Protein AF-Q6E6F9-F1 (afdb_monomer)

Radius of gyration: 42.01 Å; Cα contacts (8 Å, |Δi|>4): 254; chains: 1; bounding box: 82×37×111 Å

Sequence (303 aa):
ELLSSENNENLALNNFINRTKQKMLLILSVSEGRNIREMLYSISDKEVTLFEKQLPFFRDYNLSSSGKGEDQEVSCTESAFDRSQVPKTSSEYPERYSLTQFKNMLLEDLSYLESKHIISSFDDILSMLAQDIITLKLMSNERSAELALNKKTKANLERKVGYLTAKARAYEEYLASFASKLVTKKKTGFFSLENEFKREGKSSLYGTYKYTAGRLRTKGVLVGIKETDSSLFGSVYFYLICNDPLVFRIEMFIKDRMVGSDNVRIDELLKMKCYGVKSVDVCGLAEFCVEGFIDLINKKYME

Mean predicted aligned error: 14.78 Å

Solvent-accessible surface area (backbone atoms only — not comparable to full-atom values): 17443 Å² total; per-residue (Å²): 111,70,72,62,49,56,52,52,51,53,50,52,50,51,51,49,51,51,51,51,51,50,56,48,52,59,44,65,75,41,47,82,60,95,43,71,67,53,34,59,72,57,83,52,77,69,36,47,59,48,39,68,66,47,51,64,63,56,52,57,54,53,62,63,59,74,73,74,73,90,84,86,79,88,80,90,77,92,70,94,73,79,84,86,75,70,81,78,71,77,71,92,62,75,99,76,73,51,64,67,58,50,41,50,52,50,49,53,53,51,51,52,37,41,74,67,67,77,35,93,46,81,63,47,56,53,51,52,49,52,50,48,53,53,48,53,51,52,56,49,51,52,53,51,52,50,50,53,49,50,52,52,51,50,55,52,50,53,52,50,50,55,51,52,52,53,50,52,50,52,51,50,51,48,52,52,54,51,39,55,48,44,65,65,68,70,71,87,86,59,75,74,64,51,52,54,31,47,71,70,71,54,63,38,78,67,42,62,47,82,43,42,42,56,61,35,36,77,63,51,21,37,76,50,49,66,100,55,61,87,83,52,32,81,52,25,35,35,37,44,33,24,70,48,78,62,39,36,36,40,35,36,29,48,82,88,40,79,76,33,68,35,78,48,43,52,72,55,48,52,49,35,49,74,73,65,46,60,66,41,74,45,57,87,39,32,33,28,22,37,66,35,44,54,50,53,47,43,59,69,60,69,102

Nearest PDB structures (foldseek):
  3isu-assembly1_A  TM=9.414E-01  e=6.364E-09  Homo sapiens
  3iez-assembly1_A  TM=9.556E-01  e=1.721E-07  Homo sapiens
  1x0h-assembly1_A  TM=8.817E-01  e=2.324E-06  Homo sapiens

Organism: Antonospora locustae (NCBI:txid278021)

Foldseek 3Di:
DVVVVVVVVVVVVVVLLVVLLLLLVLLVVQFDDPDPVCSLPDDDPRSQVVSVVCVVVSVVVVVVVVPPDDDDDDDDDDDDDDPPDDPPPDPPDPPDDGSNNSSVVSVVSVVVCVVVVVDVDPVVSVVVSVVVVVVVVVVVVVVVVVVVVVVVVVVVVVVVVVVVVVVVVVVVVVLVVQQVLLQVPQDDDDVPVQVVCVVVVQHASSDKDKDQQVRCVVLQFFPDFPPDDPVQSRQKMWMWHCRHRQKTWIWIDGNRDTDFIDIDGLVVLVVCVVVVNQWDDGRVTTITGSVSVNVVCCVPSRD

Structure (mmCIF, N/CA/C/O backbone):
data_AF-Q6E6F9-F1
#
_entry.id   AF-Q6E6F9-F1
#
loop_
_atom_site.group_PDB
_atom_site.id
_atom_site.type_symbol
_atom_site.label_atom_id
_atom_site.label_alt_id
_atom_site.label_comp_id
_atom_site.label_asym_id
_atom_site.label_entity_id
_atom_site.label_seq_id
_atom_site.pdbx_PDB_ins_code
_atom_site.Cartn_x
_atom_site.Cartn_y
_atom_site.Cartn_z
_atom_site.occupancy
_atom_site.B_iso_or_equiv
_atom_site.auth_seq_id
_atom_site.auth_comp_id
_atom_site.auth_asym_id
_atom_site.auth_atom_id
_atom_site.pdbx_PDB_model_num
ATOM 1 N N . GLU A 1 1 ? -34.380 27.836 17.440 1.00 52.19 1 GLU A N 1
ATOM 2 C CA . GLU A 1 1 ? -34.353 28.162 18.883 1.00 52.19 1 GLU A CA 1
ATOM 3 C C . GLU A 1 1 ? -35.133 27.158 19.737 1.00 52.19 1 GLU A C 1
ATOM 5 O O . GLU A 1 1 ? -34.555 26.639 20.681 1.00 52.19 1 GLU A O 1
ATOM 10 N N . LEU A 1 2 ? -36.373 26.782 19.389 1.00 49.75 2 LEU A N 1
ATOM 11 C CA . LEU A 1 2 ? -37.128 25.763 20.150 1.00 49.75 2 LEU A CA 1
ATOM 12 C C . LEU A 1 2 ? -36.496 24.352 20.098 1.00 49.75 2 LEU A C 1
ATOM 14 O O . LEU A 1 2 ? -36.284 23.740 21.137 1.00 49.75 2 LEU A O 1
ATOM 18 N N . LEU A 1 3 ? -36.063 23.892 18.916 1.00 50.34 3 LEU A N 1
ATOM 19 C CA . LEU A 1 3 ? -35.417 22.576 18.734 1.00 50.34 3 LEU A CA 1
ATOM 20 C C . LEU A 1 3 ? -34.055 22.441 19.446 1.00 50.34 3 LEU A C 1
ATOM 22 O O . LEU A 1 3 ? -33.651 21.350 19.836 1.00 50.34 3 LEU A O 1
ATOM 26 N N . SER A 1 4 ? -33.332 23.550 19.627 1.00 57.22 4 SER A N 1
ATOM 27 C CA . SER A 1 4 ? -32.077 23.570 20.389 1.00 57.22 4 SER A CA 1
ATOM 28 C C . SER A 1 4 ? -32.316 23.537 21.900 1.00 57.22 4 SER A C 1
ATOM 30 O O . SER A 1 4 ? -31.490 22.995 22.626 1.00 57.22 4 SER A O 1
ATOM 32 N N . SER A 1 5 ? -33.444 24.081 22.375 1.00 62.09 5 SER A N 1
ATOM 33 C CA . SER A 1 5 ? -33.821 24.038 23.794 1.00 62.09 5 SER A CA 1
ATOM 34 C C . SER A 1 5 ? -34.221 22.626 24.221 1.00 62.09 5 SER A C 1
ATOM 36 O O . SER A 1 5 ? -33.707 22.121 25.215 1.00 62.09 5 SER A O 1
ATOM 38 N N . GLU A 1 6 ? -35.050 21.946 23.421 1.00 64.19 6 GLU A N 1
ATOM 39 C CA . GLU A 1 6 ? -35.471 20.562 23.691 1.00 64.19 6 GLU A CA 1
ATOM 40 C C . GLU A 1 6 ? -34.285 19.583 23.704 1.00 64.19 6 GLU A C 1
ATOM 42 O O . GLU A 1 6 ? -34.216 18.689 24.547 1.00 64.19 6 GLU A O 1
ATOM 47 N N . ASN A 1 7 ? -33.293 19.767 22.825 1.00 71.56 7 ASN A N 1
ATOM 48 C CA . ASN A 1 7 ? -32.078 18.945 22.836 1.00 71.56 7 ASN A CA 1
ATOM 49 C C . ASN A 1 7 ? -31.224 19.156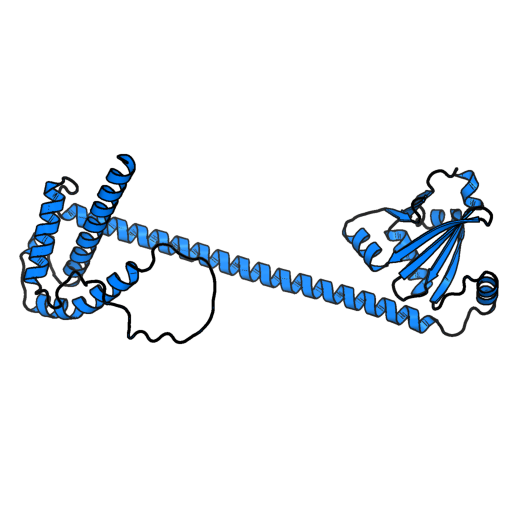 24.096 1.00 71.56 7 ASN A C 1
ATOM 51 O O . ASN A 1 7 ? -30.664 18.192 24.619 1.00 71.56 7 ASN A O 1
ATOM 55 N N . ASN A 1 8 ? -31.152 20.383 24.615 1.00 77.31 8 ASN A N 1
ATOM 56 C CA . ASN A 1 8 ? -30.409 20.680 25.840 1.00 77.31 8 ASN A CA 1
ATOM 57 C C . ASN A 1 8 ? -31.095 20.101 27.086 1.00 77.31 8 ASN A C 1
ATOM 59 O O . ASN A 1 8 ? -30.417 19.580 27.971 1.00 77.31 8 ASN A O 1
ATOM 63 N N . GLU A 1 9 ? -32.428 20.139 27.143 1.00 80.12 9 GLU A N 1
ATOM 64 C CA . GLU A 1 9 ? -33.201 19.534 28.235 1.00 80.12 9 GLU A CA 1
ATOM 65 C C . GLU A 1 9 ? -33.067 18.006 28.250 1.00 80.12 9 GLU A C 1
ATOM 67 O O . GLU A 1 9 ? -32.816 17.416 29.303 1.00 80.12 9 GLU A O 1
ATOM 72 N N . ASN A 1 10 ? -33.130 17.365 27.079 1.00 81.25 10 ASN A N 1
ATOM 73 C CA . ASN A 1 10 ? -32.903 15.925 26.947 1.00 81.25 10 ASN A CA 1
ATOM 74 C C . ASN A 1 10 ? -31.471 15.524 27.336 1.00 81.25 10 ASN A C 1
ATOM 76 O O . ASN A 1 10 ? -31.264 14.506 27.999 1.00 81.25 10 ASN A O 1
ATOM 80 N N . LEU A 1 11 ? -30.470 16.331 26.973 1.00 80.75 11 LEU A N 1
ATOM 81 C CA . LEU A 1 11 ? -29.082 16.115 27.384 1.00 80.75 11 LEU A CA 1
ATOM 82 C C . LEU A 1 11 ? -28.925 16.229 28.910 1.00 80.75 11 LEU A C 1
ATOM 84 O O . LEU A 1 11 ? -28.287 15.381 29.534 1.00 80.75 11 LEU A O 1
ATOM 88 N N . ALA A 1 12 ? -29.530 17.250 29.522 1.00 83.12 12 ALA A N 1
ATOM 89 C CA . ALA A 1 12 ? -29.503 17.450 30.968 1.00 83.12 12 ALA A CA 1
ATOM 90 C C . ALA A 1 12 ? -30.173 16.288 31.718 1.00 83.12 12 ALA A C 1
ATOM 92 O O . ALA A 1 12 ? -29.634 15.799 32.712 1.00 83.12 12 ALA A O 1
ATOM 93 N N . LEU A 1 13 ? -31.302 15.798 31.205 1.00 85.75 13 LEU A N 1
ATOM 94 C CA . LEU A 1 13 ? -32.027 14.653 31.748 1.00 85.75 13 LEU A CA 1
ATOM 95 C C . LEU A 1 13 ? -31.223 13.350 31.624 1.00 85.75 13 LEU A C 1
ATOM 97 O O . LEU A 1 13 ? -31.107 12.611 32.598 1.00 85.75 13 LEU A O 1
ATOM 101 N N . ASN A 1 14 ? -30.578 13.103 30.482 1.00 84.19 14 ASN A N 1
ATOM 102 C CA . ASN A 1 14 ? -29.684 11.954 30.306 1.00 84.19 14 ASN A CA 1
ATOM 103 C C . ASN A 1 14 ? -28.464 12.018 31.235 1.00 84.19 14 ASN A C 1
ATOM 105 O O . ASN A 1 14 ? -28.088 11.013 31.840 1.00 84.19 14 ASN A O 1
ATOM 109 N N . ASN A 1 15 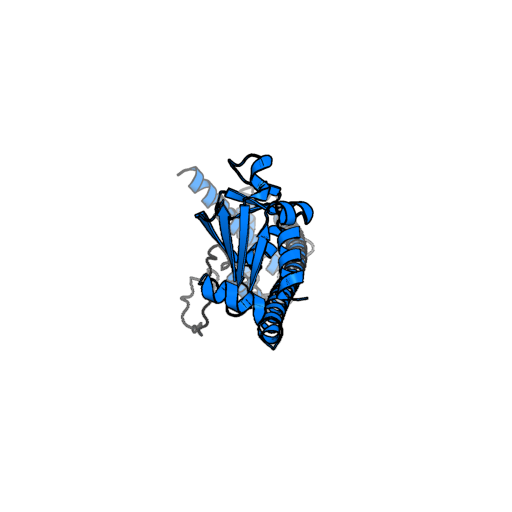? -27.868 13.200 31.408 1.00 85.56 15 ASN A N 1
ATOM 110 C CA . ASN A 1 15 ? -26.784 13.407 32.366 1.00 85.56 15 ASN A CA 1
ATOM 111 C C . ASN A 1 15 ? -27.243 13.150 33.804 1.00 85.56 15 ASN A C 1
ATOM 113 O O . ASN A 1 15 ? -26.507 12.539 34.578 1.00 85.56 15 ASN A O 1
ATOM 117 N N . PHE A 1 16 ? -28.461 13.566 34.155 1.00 87.62 16 PHE A N 1
ATOM 118 C CA . PHE A 1 16 ? -29.055 13.283 35.457 1.00 87.62 16 PHE A CA 1
ATOM 119 C C . PHE A 1 16 ? -29.255 11.776 35.667 1.00 87.62 16 PHE A C 1
ATOM 121 O O . PHE A 1 16 ? -28.754 11.236 36.649 1.00 87.62 16 PHE A O 1
ATOM 128 N N . ILE A 1 17 ? -29.867 11.073 34.706 1.00 87.06 17 ILE A N 1
ATOM 129 C CA . ILE A 1 17 ? -30.038 9.610 34.745 1.00 87.06 17 ILE A CA 1
ATOM 130 C C . ILE A 1 17 ? -28.686 8.908 34.909 1.00 87.06 17 ILE A C 1
ATOM 132 O O . ILE A 1 17 ? -28.553 8.001 35.729 1.00 87.06 17 ILE A O 1
ATOM 136 N N .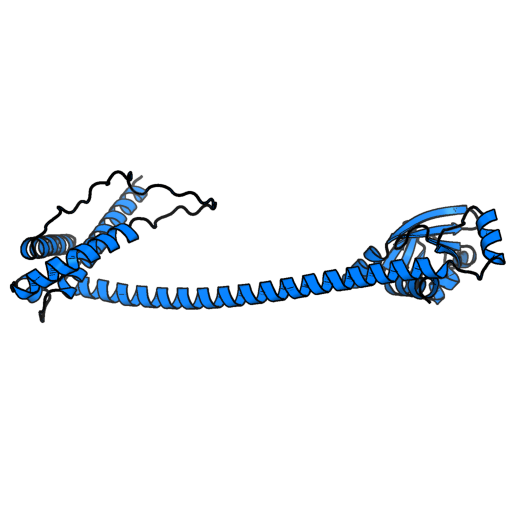 ASN A 1 18 ? -27.662 9.339 34.171 1.00 86.19 18 ASN A N 1
ATOM 137 C CA . ASN A 1 18 ? -26.322 8.769 34.272 1.00 86.19 18 ASN A CA 1
ATOM 138 C C . ASN A 1 18 ? -25.704 9.001 35.656 1.00 86.19 18 ASN A C 1
ATOM 140 O O . ASN A 1 18 ? -25.144 8.066 36.227 1.00 86.19 18 ASN A O 1
ATOM 144 N N . ARG A 1 19 ? -25.863 10.196 36.242 1.00 85.19 19 ARG A N 1
ATOM 145 C CA . ARG A 1 19 ? -25.442 10.477 37.626 1.00 85.19 19 ARG A CA 1
ATOM 146 C C . ARG A 1 19 ? -26.175 9.571 38.622 1.00 85.19 19 ARG A C 1
ATOM 148 O O . ARG A 1 19 ? -25.537 9.019 39.516 1.00 85.19 19 ARG A O 1
ATOM 155 N N . THR A 1 20 ? -27.479 9.357 38.458 1.00 87.75 20 THR A N 1
ATOM 156 C CA . THR A 1 20 ? -28.267 8.468 39.328 1.00 87.75 20 THR A CA 1
ATOM 157 C C . THR A 1 20 ? -27.831 7.006 39.192 1.00 87.75 20 THR A C 1
ATOM 159 O O . THR A 1 20 ? -27.594 6.346 40.202 1.00 87.75 20 THR A O 1
ATOM 162 N N . LYS A 1 21 ? -27.630 6.505 37.964 1.00 88.56 21 LYS A N 1
ATOM 163 C CA . LYS A 1 21 ? -27.092 5.156 37.696 1.00 88.56 21 LYS A CA 1
ATOM 164 C C . LYS A 1 21 ? -25.716 4.958 38.326 1.00 88.56 21 LYS A C 1
ATOM 166 O O . LYS A 1 21 ? -25.447 3.916 38.915 1.00 88.56 21 LYS A O 1
ATOM 171 N N . GLN A 1 22 ? -24.855 5.968 38.237 1.00 84.69 22 GLN A N 1
ATOM 172 C CA . GLN A 1 22 ? -23.538 5.966 38.864 1.00 84.69 22 GLN A CA 1
ATOM 173 C C . GLN A 1 22 ? -23.659 5.870 40.394 1.00 84.69 22 GLN A C 1
ATOM 175 O O . GLN A 1 22 ? -23.044 4.988 40.994 1.00 84.69 22 GLN A O 1
ATOM 180 N N . LYS A 1 23 ? -24.466 6.728 41.037 1.00 85.56 23 LYS A N 1
ATOM 181 C CA . LYS A 1 23 ? -24.707 6.669 42.493 1.00 85.56 23 LYS A CA 1
ATOM 182 C C . LYS A 1 23 ? -25.259 5.303 42.918 1.00 85.56 23 LYS A C 1
ATOM 184 O O . LYS A 1 23 ? -24.811 4.737 43.912 1.00 85.56 23 LYS A O 1
ATOM 189 N N . MET A 1 24 ? -26.176 4.750 42.126 1.00 86.94 24 MET A N 1
ATOM 190 C CA . MET A 1 24 ? -26.741 3.419 42.333 1.00 86.94 24 MET A CA 1
ATOM 191 C C . MET A 1 24 ? -25.675 2.321 42.249 1.00 86.94 24 MET A C 1
ATOM 193 O O . MET A 1 24 ? -25.648 1.437 43.097 1.00 86.94 24 MET A O 1
ATOM 197 N N . LEU A 1 25 ? -24.754 2.395 41.284 1.00 86.69 25 LEU A N 1
ATOM 198 C CA . LEU A 1 25 ? -23.664 1.429 41.132 1.00 86.69 25 LEU A CA 1
ATOM 199 C C . LEU A 1 25 ? -22.733 1.407 42.354 1.00 86.69 25 LEU A C 1
ATOM 201 O O . LEU A 1 25 ? -22.334 0.329 42.786 1.00 86.69 25 LEU A O 1
ATOM 205 N N . LEU A 1 26 ? -22.436 2.575 42.936 1.00 84.56 26 LEU A N 1
ATOM 206 C CA . LEU A 1 26 ? -21.634 2.678 44.161 1.00 84.56 26 LEU A CA 1
ATOM 207 C C . LEU A 1 26 ? -22.351 2.092 45.384 1.00 84.56 26 LEU A C 1
ATOM 209 O O . LEU A 1 26 ? -21.718 1.502 46.251 1.00 84.56 26 LEU A O 1
ATOM 213 N N . ILE A 1 27 ? -23.670 2.257 45.478 1.00 84.81 27 ILE A N 1
ATOM 214 C CA . ILE A 1 27 ? -24.442 1.663 46.576 1.00 84.81 27 ILE A CA 1
ATOM 215 C C . ILE A 1 27 ? -24.537 0.142 46.385 1.00 84.81 27 ILE A C 1
ATOM 217 O O . ILE A 1 27 ? -24.271 -0.606 47.323 1.00 84.81 27 ILE A O 1
ATOM 221 N N . LEU A 1 28 ? -24.796 -0.336 45.163 1.00 84.50 28 LEU A N 1
ATOM 222 C CA . LEU A 1 28 ? -24.824 -1.767 44.833 1.00 84.50 28 LEU A CA 1
ATOM 223 C C . LEU A 1 28 ? -23.498 -2.491 45.125 1.00 84.50 28 LEU A C 1
ATOM 225 O O . LEU A 1 28 ? -23.511 -3.690 45.385 1.00 84.50 28 LEU A O 1
ATOM 229 N N . SER A 1 29 ? -22.354 -1.799 45.090 1.00 81.88 29 SER A N 1
ATOM 230 C CA . SER A 1 29 ? -21.047 -2.390 45.411 1.00 81.88 29 SER A CA 1
ATOM 231 C C . SER A 1 29 ? -20.722 -2.440 46.908 1.00 81.88 29 SER A C 1
ATOM 233 O O . SER A 1 29 ? -19.685 -2.995 47.284 1.00 81.88 29 SER A O 1
ATOM 235 N N . VAL A 1 30 ? -21.570 -1.847 47.753 1.00 82.31 30 VAL A N 1
ATOM 236 C CA . VAL A 1 30 ? -21.326 -1.655 49.190 1.00 82.31 30 VAL A CA 1
ATOM 237 C C . VAL A 1 30 ? -22.389 -2.321 50.055 1.00 82.31 30 VAL A C 1
ATOM 239 O O . VAL A 1 30 ? -22.040 -2.916 51.072 1.00 82.31 30 VAL A O 1
ATOM 242 N N . SER A 1 31 ? -23.665 -2.185 49.696 1.00 79.44 31 SER A N 1
ATOM 243 C CA . SER A 1 31 ? -24.784 -2.650 50.519 1.00 79.44 31 SER A CA 1
ATOM 244 C C . SER A 1 31 ? -25.348 -3.984 50.051 1.00 79.44 31 SER A C 1
ATOM 246 O O . SER A 1 31 ? -25.484 -4.234 48.854 1.00 79.44 31 SER A O 1
ATOM 248 N N . GLU A 1 32 ? -25.722 -4.819 51.018 1.00 73.94 32 GLU A N 1
ATOM 249 C CA . GLU A 1 32 ? -26.308 -6.137 50.781 1.00 73.94 32 GLU A CA 1
ATOM 250 C C . GLU A 1 32 ? -27.821 -6.078 51.037 1.00 73.94 32 GLU A C 1
ATOM 252 O O . GLU A 1 32 ? -28.277 -5.647 52.096 1.00 73.94 32 GLU A O 1
ATOM 257 N N . GLY A 1 33 ? -28.627 -6.516 50.071 1.00 74.38 33 GLY A N 1
ATOM 258 C CA . GLY A 1 33 ? -30.083 -6.538 50.202 1.00 74.38 33 GLY A CA 1
ATOM 259 C C . GLY A 1 33 ? -30.742 -7.360 49.102 1.00 74.38 33 GLY A C 1
ATOM 260 O O . GLY A 1 33 ? -30.164 -7.550 48.033 1.00 74.38 33 GLY A O 1
ATOM 261 N N . ARG A 1 34 ? -31.954 -7.873 49.358 1.00 77.75 34 ARG A N 1
ATOM 262 C CA . ARG A 1 34 ? -32.717 -8.629 48.345 1.00 77.75 34 ARG A CA 1
ATOM 263 C C . ARG A 1 34 ? -33.477 -7.706 47.399 1.00 77.75 34 ARG A C 1
ATOM 265 O O . ARG A 1 34 ? -33.703 -8.075 46.254 1.00 77.75 34 ARG A O 1
ATOM 272 N N . ASN A 1 35 ? -33.848 -6.519 47.878 1.00 81.62 35 ASN A N 1
ATOM 273 C CA . ASN A 1 35 ? -34.560 -5.496 47.117 1.00 81.62 35 ASN A CA 1
ATOM 274 C C . ASN A 1 35 ? -33.856 -4.141 47.236 1.00 81.62 35 ASN A C 1
ATOM 276 O O . ASN A 1 35 ? -33.294 -3.824 48.284 1.00 81.62 35 ASN A O 1
ATOM 280 N N . ILE A 1 36 ? -33.977 -3.295 46.207 1.00 81.50 36 ILE A N 1
ATOM 281 C CA . ILE A 1 36 ? -33.395 -1.940 46.193 1.00 81.50 36 ILE A CA 1
ATOM 282 C C . ILE A 1 36 ? -33.897 -1.115 47.382 1.00 81.50 36 ILE A C 1
ATOM 284 O O . ILE A 1 36 ? -33.118 -0.449 48.053 1.00 81.50 36 ILE A O 1
ATOM 288 N N . ARG A 1 37 ? -35.193 -1.204 47.701 1.00 79.56 37 ARG A N 1
ATOM 289 C CA . ARG A 1 37 ? -35.769 -0.502 48.858 1.00 79.56 37 ARG A CA 1
ATOM 290 C C . ARG A 1 37 ? -35.139 -0.962 50.171 1.00 79.56 37 ARG A C 1
ATOM 292 O O . ARG A 1 37 ? -34.747 -0.134 50.979 1.00 79.56 37 ARG A O 1
ATOM 299 N N . GLU A 1 38 ? -34.996 -2.269 50.363 1.00 80.19 38 GLU A N 1
ATOM 300 C CA . GLU A 1 38 ? -34.374 -2.832 51.567 1.00 80.19 38 GLU A CA 1
ATOM 301 C C . GLU A 1 38 ? -32.916 -2.375 51.700 1.00 80.19 38 GLU A C 1
ATOM 303 O O . GLU A 1 38 ? -32.512 -1.940 52.770 1.00 80.19 38 GLU A O 1
ATOM 308 N N . MET A 1 39 ? -32.178 -2.371 50.590 1.00 80.88 39 MET A N 1
ATOM 309 C CA . MET A 1 39 ? -30.789 -1.920 50.504 1.00 80.88 39 MET A CA 1
ATOM 310 C C . MET A 1 39 ? -30.614 -0.423 50.830 1.00 80.88 39 MET A C 1
ATOM 312 O O . MET A 1 39 ? -29.604 -0.018 51.409 1.00 80.88 39 MET A O 1
ATOM 316 N N . LEU A 1 40 ? -31.584 0.416 50.454 1.00 79.44 40 LEU A N 1
ATOM 317 C CA . LEU A 1 40 ? -31.540 1.858 50.713 1.00 79.44 40 LEU A CA 1
ATOM 318 C C . LEU A 1 40 ? -31.941 2.222 52.148 1.00 79.44 40 LEU A C 1
ATOM 320 O O . LEU A 1 40 ? -31.456 3.226 52.666 1.00 79.44 40 LEU A O 1
ATOM 324 N N . TYR A 1 41 ? -32.781 1.412 52.797 1.00 80.25 41 TYR A N 1
ATOM 325 C CA . TYR A 1 41 ? -33.213 1.643 54.180 1.00 80.25 41 TYR A CA 1
ATOM 326 C C . TYR A 1 41 ? -32.387 0.885 55.226 1.00 80.25 41 TYR A C 1
ATOM 328 O O . TYR A 1 41 ? -32.384 1.280 56.393 1.00 80.25 41 TYR A O 1
ATOM 336 N N . SER A 1 42 ? -31.674 -0.178 54.849 1.00 74.62 42 SER A N 1
ATOM 337 C CA . SER A 1 42 ? -30.740 -0.855 55.746 1.00 74.62 42 SER A CA 1
ATOM 338 C C . SER A 1 42 ? -29.505 0.019 55.976 1.00 74.62 42 SER A C 1
ATOM 340 O O . SER A 1 42 ? -28.965 0.629 55.055 1.00 74.62 42 SER A O 1
ATOM 342 N N . ILE A 1 43 ? -29.044 0.118 57.221 1.00 73.25 43 ILE A N 1
ATOM 343 C CA . ILE A 1 43 ? -27.759 0.741 57.554 1.00 73.25 43 ILE A CA 1
ATOM 344 C C . ILE A 1 43 ? -27.030 -0.230 58.473 1.00 73.25 43 ILE A C 1
ATOM 346 O O . ILE A 1 43 ? -27.531 -0.574 59.542 1.00 73.25 43 ILE A O 1
ATOM 350 N N . SER A 1 44 ? -25.856 -0.684 58.042 1.00 75.12 44 SER A N 1
ATOM 351 C CA . SER A 1 44 ? -24.956 -1.504 58.852 1.00 75.12 44 SER A CA 1
ATOM 352 C C . SER A 1 44 ? -23.586 -0.842 58.940 1.00 75.12 44 SER A C 1
ATOM 354 O O . SER A 1 44 ? -23.071 -0.349 57.938 1.00 75.12 44 SER A O 1
ATOM 356 N N . ASP A 1 45 ? -22.954 -0.894 60.113 1.00 72.06 45 ASP A N 1
ATOM 357 C CA . ASP A 1 45 ? -21.617 -0.325 60.339 1.00 72.06 45 ASP A CA 1
ATOM 358 C C . ASP A 1 45 ? -20.561 -0.908 59.382 1.00 72.06 45 ASP A C 1
ATOM 360 O O . ASP A 1 45 ? -19.611 -0.231 58.992 1.00 72.06 45 ASP A O 1
ATOM 364 N N . LYS A 1 46 ? -20.758 -2.153 58.927 1.00 75.44 46 LYS A N 1
ATOM 365 C CA . LYS A 1 46 ? -19.894 -2.798 57.927 1.00 75.44 46 LYS A CA 1
ATOM 366 C C . LYS A 1 46 ? -19.979 -2.111 56.560 1.00 75.44 46 LYS A C 1
ATOM 368 O O . LYS A 1 46 ? -18.946 -1.893 55.930 1.00 75.44 46 LYS A O 1
ATOM 373 N N . GLU A 1 47 ? -21.176 -1.718 56.128 1.00 78.62 47 GLU A N 1
ATOM 374 C CA . GLU A 1 47 ? -21.391 -1.012 54.857 1.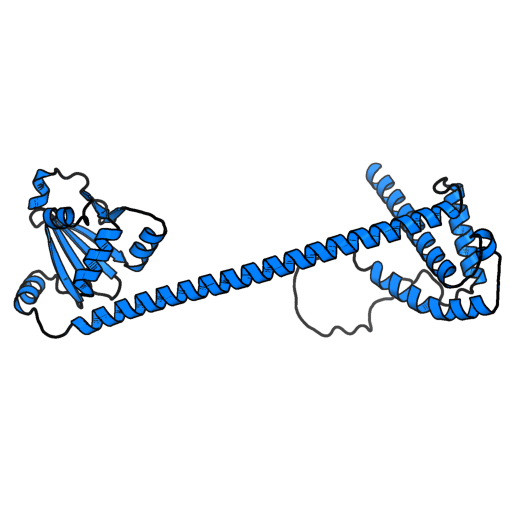00 78.62 47 GLU A CA 1
ATOM 375 C C . GLU A 1 47 ? -20.728 0.369 54.875 1.00 78.62 47 GLU A C 1
ATOM 377 O O . GLU A 1 47 ? -20.125 0.781 53.888 1.00 78.62 47 GLU A O 1
ATOM 382 N N . VAL A 1 48 ? -20.770 1.063 56.018 1.00 78.50 48 VAL A N 1
ATOM 383 C CA . VAL A 1 48 ? -20.155 2.391 56.179 1.00 78.50 48 VAL A CA 1
ATOM 384 C C . VAL A 1 48 ? -18.646 2.324 55.928 1.00 78.50 48 VAL A C 1
ATOM 386 O O . VAL A 1 48 ? -18.114 3.116 55.153 1.00 78.50 48 VAL A O 1
ATOM 389 N N . THR A 1 49 ? -17.963 1.326 56.498 1.00 77.50 49 THR A N 1
ATOM 390 C CA . THR A 1 49 ? -16.511 1.162 56.299 1.00 77.50 49 THR A CA 1
ATOM 391 C C . THR A 1 49 ? -16.130 0.818 54.853 1.00 77.50 49 THR A C 1
ATOM 393 O O . THR A 1 49 ? -15.103 1.278 54.348 1.00 77.50 49 THR A O 1
ATOM 396 N N . LEU A 1 50 ? -16.956 0.030 54.155 1.00 78.62 50 LEU A N 1
ATOM 397 C CA . LEU A 1 50 ? -16.743 -0.308 52.745 1.00 78.62 50 LEU A CA 1
ATOM 398 C C . LEU A 1 50 ? -16.994 0.897 51.832 1.00 78.62 50 LEU A C 1
ATOM 400 O O . LEU A 1 50 ? -16.225 1.121 50.895 1.00 78.62 50 LEU A O 1
ATOM 404 N N . PHE A 1 51 ? -18.016 1.697 52.140 1.00 79.81 51 PHE A N 1
ATOM 405 C CA . PHE A 1 51 ? -18.339 2.924 51.421 1.00 79.81 51 PHE A CA 1
ATOM 406 C C . PHE A 1 51 ? -17.188 3.927 51.463 1.00 79.81 51 PHE A C 1
ATOM 408 O O . PHE A 1 51 ? -16.736 4.391 50.418 1.00 79.81 51 PHE A O 1
ATOM 415 N N . GLU A 1 52 ? -16.655 4.204 52.656 1.00 79.81 52 GLU A N 1
ATOM 416 C CA . GLU A 1 52 ? -15.536 5.136 52.842 1.00 79.81 52 GLU A CA 1
ATOM 417 C C . GLU A 1 52 ? -14.289 4.712 52.054 1.00 79.81 52 GLU A C 1
ATOM 419 O O . GLU A 1 52 ? -13.554 5.555 51.536 1.00 79.81 52 GLU A O 1
ATOM 424 N N . LYS A 1 53 ? -14.078 3.401 51.893 1.00 81.19 53 LYS A N 1
ATOM 425 C CA . LYS A 1 53 ? -12.971 2.851 51.105 1.00 81.19 53 LYS A CA 1
ATOM 426 C C . LYS A 1 53 ? -13.191 2.963 49.591 1.00 81.19 53 LYS A C 1
ATOM 428 O O . LYS A 1 53 ? -12.218 3.137 48.859 1.00 81.19 53 LYS A O 1
ATOM 433 N N . GLN A 1 54 ? -14.427 2.835 49.107 1.00 77.25 54 GLN A N 1
ATOM 434 C CA . GLN A 1 54 ? -14.750 2.838 47.671 1.00 77.25 54 GLN A CA 1
ATOM 435 C C . GLN A 1 54 ? -15.008 4.244 47.097 1.00 77.25 54 GLN A C 1
ATOM 437 O O . GLN A 1 54 ? -14.743 4.476 45.915 1.00 77.25 54 GLN A O 1
ATOM 442 N N . LEU A 1 55 ? -15.449 5.196 47.927 1.00 74.00 55 LEU A N 1
ATOM 443 C CA . LEU A 1 55 ? -15.717 6.589 47.551 1.00 74.00 55 LEU A CA 1
ATOM 444 C C . LEU A 1 55 ? -14.590 7.272 46.735 1.00 74.00 55 LEU A C 1
ATOM 446 O O . LEU A 1 55 ? -14.896 7.880 45.704 1.00 74.00 55 LEU A O 1
ATOM 450 N N . PRO A 1 56 ? -13.295 7.185 47.121 1.00 73.19 56 PRO A N 1
ATOM 451 C CA . PRO A 1 56 ? -12.223 7.839 46.366 1.00 73.19 56 PRO A CA 1
ATOM 452 C C . PRO A 1 56 ? -12.021 7.247 44.961 1.00 73.19 56 PRO A C 1
ATOM 454 O O . PRO A 1 56 ? -11.829 8.002 44.011 1.00 73.19 56 PRO A O 1
ATOM 457 N N . PHE A 1 57 ? -12.143 5.925 44.795 1.00 70.44 57 PHE A N 1
ATOM 458 C CA . PHE A 1 57 ? -12.004 5.265 43.486 1.00 70.44 57 PHE A CA 1
ATOM 459 C C . PHE A 1 57 ? -13.114 5.668 42.514 1.00 70.44 57 PHE A C 1
ATOM 461 O O . PHE A 1 57 ? -12.882 5.850 41.318 1.00 70.44 57 PHE A O 1
ATOM 468 N N . PHE A 1 58 ? -14.323 5.834 43.039 1.00 68.00 58 PHE A N 1
ATOM 469 C CA . PHE A 1 58 ? -15.477 6.260 42.264 1.00 68.00 58 PHE A CA 1
ATOM 470 C C . PHE A 1 58 ? -15.346 7.716 41.779 1.00 68.00 58 PHE A C 1
ATOM 472 O O . PHE A 1 58 ? -15.721 8.037 40.650 1.00 68.00 58 PHE A O 1
ATOM 479 N N . ARG A 1 59 ? -14.746 8.598 42.592 1.00 65.62 59 ARG A N 1
ATOM 480 C CA . ARG A 1 59 ? -14.494 10.001 42.225 1.00 65.62 59 ARG A CA 1
ATOM 481 C C . ARG A 1 59 ? -13.530 10.130 41.042 1.00 65.62 59 ARG A C 1
ATOM 483 O O . ARG A 1 59 ? -13.810 10.867 40.098 1.00 65.62 59 ARG A O 1
ATOM 490 N N . ASP A 1 60 ? -12.424 9.393 41.072 1.00 60.88 60 ASP A N 1
ATOM 491 C CA . ASP A 1 60 ? -11.377 9.481 40.046 1.00 60.88 60 ASP A CA 1
ATOM 492 C C . ASP A 1 60 ? -11.840 8.927 38.683 1.00 60.88 60 ASP A C 1
ATOM 494 O O . ASP A 1 60 ? -11.438 9.422 37.622 1.00 60.88 60 ASP A O 1
ATOM 498 N N . TYR A 1 61 ? -12.754 7.952 38.696 1.00 59.19 61 TYR A N 1
ATOM 499 C CA . TYR A 1 61 ? -13.401 7.424 37.493 1.00 59.19 61 TYR A CA 1
ATOM 500 C C . TYR A 1 61 ? -14.310 8.462 36.803 1.00 59.19 61 TYR A C 1
ATOM 502 O O . TYR A 1 61 ? -14.295 8.590 35.574 1.00 59.19 61 TYR A O 1
ATOM 510 N N . ASN A 1 62 ? -15.048 9.261 37.580 1.00 56.47 62 ASN A N 1
ATOM 511 C CA . ASN A 1 62 ? -15.941 10.300 37.054 1.00 56.47 62 ASN A CA 1
ATOM 512 C C . ASN A 1 62 ? -15.179 11.512 36.486 1.00 56.47 62 ASN A C 1
ATOM 514 O O . ASN A 1 62 ? -15.553 12.039 35.439 1.00 56.47 62 ASN A O 1
ATOM 518 N N . LEU A 1 63 ? -14.054 11.912 37.097 1.00 53.09 63 LEU A N 1
ATOM 519 C CA . LEU A 1 63 ? -13.187 12.957 36.525 1.00 53.09 63 LEU A CA 1
ATOM 520 C C . LEU A 1 63 ? -12.559 12.528 35.186 1.00 53.09 63 LEU A C 1
ATOM 522 O O . LEU A 1 63 ? -12.357 13.353 34.299 1.00 53.09 63 LEU A O 1
ATOM 526 N N . SER A 1 64 ? -12.263 11.237 35.026 1.00 48.91 64 SER A N 1
ATOM 527 C CA . SER A 1 64 ? -11.598 10.703 33.829 1.00 48.91 64 SER A CA 1
ATOM 528 C C . SER A 1 64 ? -12.541 10.502 32.633 1.00 48.91 64 SER A C 1
ATOM 530 O O . SER A 1 64 ? -12.080 10.421 31.493 1.00 48.91 64 SER A O 1
ATOM 532 N N . SER A 1 65 ? -13.851 10.401 32.878 1.00 46.78 65 SER A N 1
ATOM 533 C CA . SER A 1 65 ? -14.884 10.197 31.851 1.00 46.78 65 SER A CA 1
ATOM 534 C C . SER A 1 65 ? -15.477 11.510 31.328 1.00 46.78 65 SER A C 1
ATOM 536 O O . SER A 1 65 ? -15.813 11.581 30.150 1.00 46.78 65 SER A O 1
ATOM 538 N N . SER A 1 66 ? -15.505 12.575 32.139 1.00 41.69 66 SER A N 1
ATOM 539 C CA . SER A 1 66 ? -15.955 13.909 31.702 1.00 41.69 66 SER A CA 1
ATOM 540 C C . SER A 1 66 ? -14.976 14.632 30.757 1.00 41.69 66 SER A C 1
ATOM 542 O O . SER A 1 66 ? -15.342 15.648 30.177 1.00 41.69 66 SER A O 1
ATOM 544 N N . GLY A 1 67 ? -13.740 14.142 30.596 1.00 39.22 67 GLY A N 1
ATOM 545 C CA . GLY A 1 67 ? -12.689 14.785 29.790 1.00 39.22 67 GLY A CA 1
ATOM 546 C C . GLY A 1 67 ? -12.471 14.190 28.394 1.00 39.22 67 GLY A C 1
ATOM 547 O O . GLY A 1 67 ? -11.407 14.395 27.818 1.00 39.22 67 GLY A O 1
ATOM 548 N N . LYS A 1 68 ? -13.412 13.393 27.869 1.00 38.84 68 LYS A N 1
ATOM 549 C CA . LYS A 1 68 ? -13.290 12.735 26.551 1.00 38.84 68 LYS A CA 1
ATOM 550 C C . LYS A 1 68 ? -14.468 13.030 25.615 1.00 38.84 68 LYS A C 1
ATOM 552 O O . LYS A 1 68 ? -14.935 12.134 24.917 1.00 38.84 68 LYS A O 1
ATOM 557 N N . GLY A 1 69 ? -14.948 14.270 25.617 1.00 32.28 69 GLY A N 1
ATOM 558 C CA . GLY A 1 69 ? -15.811 14.804 24.566 1.00 32.28 69 GLY A CA 1
ATOM 559 C C . GLY A 1 69 ? -15.003 15.748 23.681 1.00 32.28 69 GLY A C 1
ATOM 560 O O . GLY A 1 69 ? -14.487 16.729 24.196 1.00 32.28 69 GLY A O 1
ATOM 561 N N . GLU A 1 70 ? -14.874 15.376 22.406 1.00 39.06 70 GLU A N 1
ATOM 562 C CA . GLU A 1 70 ? -14.690 16.253 21.237 1.00 39.06 70 GLU A CA 1
ATOM 563 C C . GLU A 1 70 ? -13.603 17.337 21.327 1.00 39.06 70 GLU A C 1
ATOM 565 O O . GLU A 1 70 ? -13.849 18.450 21.759 1.00 39.06 70 GLU A O 1
ATOM 570 N N . ASP A 1 71 ? -12.390 16.975 20.898 1.00 31.28 71 ASP A N 1
ATOM 571 C CA . ASP A 1 71 ? -11.578 17.732 19.932 1.00 31.28 71 ASP A CA 1
ATOM 572 C C . ASP A 1 71 ? -10.279 16.952 19.701 1.00 31.28 71 ASP A C 1
ATOM 574 O O . ASP A 1 71 ? -9.376 16.907 20.538 1.00 31.28 71 ASP A O 1
ATOM 578 N N . GLN A 1 72 ? -10.200 16.260 18.565 1.00 33.56 72 GLN A N 1
ATOM 579 C CA . GLN A 1 72 ? -8.981 15.590 18.123 1.00 33.56 72 GLN A CA 1
ATOM 580 C C . GLN A 1 72 ? -8.644 16.063 16.710 1.00 33.56 72 GLN A C 1
ATOM 582 O O . GLN A 1 72 ? -8.785 15.326 15.738 1.00 33.56 72 GLN A O 1
ATOM 587 N N . GLU A 1 73 ? -8.164 17.304 16.617 1.00 30.72 73 GLU A N 1
ATOM 588 C CA . GLU A 1 73 ? -7.148 17.639 15.626 1.00 30.72 73 GLU A CA 1
ATOM 589 C C . GLU A 1 73 ? -5.750 17.410 16.205 1.00 30.72 73 GLU A C 1
ATOM 591 O O . GLU A 1 73 ? -5.462 17.532 17.395 1.00 30.72 73 GLU A O 1
ATOM 596 N N . VAL A 1 74 ? -4.898 16.965 15.300 1.00 31.11 74 VAL A N 1
ATOM 597 C CA . VAL A 1 74 ? -3.594 16.360 15.503 1.00 31.11 74 VAL A CA 1
ATOM 598 C C . VAL A 1 74 ? -2.539 17.443 15.721 1.00 31.11 74 VAL A C 1
ATOM 600 O O . VAL A 1 74 ? -2.343 18.277 14.849 1.00 31.11 74 VAL A O 1
ATOM 603 N N . SER A 1 75 ? -1.751 17.359 16.794 1.00 26.70 75 SER A N 1
ATOM 604 C CA . SER A 1 75 ? -0.285 17.401 16.667 1.00 26.70 75 SER A CA 1
ATOM 605 C C . SER A 1 75 ? 0.408 16.994 17.966 1.00 26.70 75 SER A C 1
ATOM 607 O O . SER A 1 75 ? 0.057 17.405 19.068 1.00 26.70 75 SER A O 1
ATOM 609 N N . CYS A 1 76 ? 1.401 16.127 17.809 1.00 27.09 76 CYS A N 1
ATOM 610 C CA . CYS A 1 76 ? 2.344 15.747 18.840 1.00 27.09 76 CYS A CA 1
ATOM 611 C C . CYS A 1 76 ? 3.413 16.835 18.968 1.00 27.09 76 CYS A C 1
ATOM 613 O O . CYS A 1 76 ? 4.081 17.106 17.977 1.00 27.09 76 CYS A O 1
ATOM 615 N N . THR A 1 77 ? 3.672 17.325 20.180 1.00 27.17 77 THR A N 1
ATOM 616 C CA . THR A 1 77 ? 5.035 17.654 20.626 1.00 27.17 77 THR A CA 1
ATOM 617 C C . THR A 1 77 ? 5.135 17.471 22.132 1.00 27.17 77 THR A C 1
ATOM 619 O O . THR A 1 77 ? 4.343 18.013 22.900 1.00 27.17 77 THR A O 1
ATOM 622 N N . GLU A 1 78 ? 6.128 16.686 22.527 1.00 33.94 78 GLU A N 1
ATOM 623 C CA . GLU A 1 78 ? 6.606 16.504 23.889 1.00 33.94 78 GLU A CA 1
ATOM 624 C C . GLU A 1 78 ? 6.918 17.853 24.552 1.00 33.94 78 GLU A C 1
ATOM 626 O O . GLU A 1 78 ? 7.703 18.643 24.035 1.00 33.94 78 GLU A O 1
ATOM 631 N N . SER A 1 79 ? 6.354 18.100 25.730 1.00 28.20 79 SER A N 1
ATOM 632 C CA . SER A 1 79 ? 7.049 18.808 26.807 1.00 28.20 79 SER A CA 1
ATOM 633 C C . SER A 1 79 ? 6.307 18.591 28.122 1.00 28.20 79 SER A C 1
ATOM 635 O O . SER A 1 79 ? 5.080 18.523 28.177 1.00 28.20 79 SER A O 1
ATOM 637 N N . ALA A 1 80 ? 7.088 18.407 29.182 1.00 39.19 80 ALA A N 1
ATOM 638 C CA . ALA A 1 80 ? 6.624 18.273 30.549 1.00 39.19 80 ALA A CA 1
ATOM 639 C C . ALA A 1 80 ? 5.810 19.512 30.949 1.00 39.19 80 ALA A C 1
ATOM 641 O O . ALA A 1 80 ? 6.377 20.582 31.162 1.00 39.19 80 ALA A O 1
ATOM 642 N N . PHE A 1 81 ? 4.489 19.361 31.053 1.00 29.38 81 PHE A N 1
ATOM 643 C CA . PHE A 1 81 ? 3.620 20.389 31.610 1.00 29.38 81 PHE A CA 1
ATOM 644 C C . PHE A 1 81 ? 3.175 19.965 33.009 1.00 29.38 81 PHE A C 1
ATOM 646 O O . PHE A 1 81 ? 2.515 18.942 33.204 1.00 29.38 81 PHE A O 1
ATOM 653 N N . ASP A 1 82 ? 3.637 20.748 33.977 1.00 28.89 82 ASP A N 1
ATOM 654 C CA . ASP A 1 82 ? 3.420 20.606 35.406 1.00 28.89 82 ASP A CA 1
ATOM 655 C C . ASP A 1 82 ? 1.915 20.591 35.732 1.00 28.89 82 ASP A C 1
ATOM 657 O O . ASP A 1 82 ? 1.170 21.528 35.440 1.00 28.89 82 ASP A O 1
ATOM 661 N N . ARG A 1 83 ? 1.451 19.490 36.332 1.00 32.03 83 ARG A N 1
ATOM 662 C CA . ARG A 1 83 ? 0.034 19.213 36.632 1.00 32.03 83 ARG A CA 1
ATOM 663 C C . ARG A 1 83 ? -0.467 19.967 37.876 1.00 32.03 83 ARG A C 1
ATOM 665 O O . ARG A 1 83 ? -1.527 19.643 38.408 1.00 32.03 83 ARG A O 1
ATOM 672 N N . SER A 1 84 ? 0.286 20.952 38.362 1.00 34.50 84 SER A N 1
ATOM 673 C CA . SER A 1 84 ? 0.025 21.670 39.614 1.00 34.50 84 SER A CA 1
ATOM 674 C C . SER A 1 84 ? -0.924 22.875 39.480 1.00 34.50 84 SER A C 1
ATOM 676 O O . SER A 1 84 ? -1.327 23.438 40.495 1.00 34.50 84 SER A O 1
ATOM 678 N N . GLN A 1 85 ? -1.338 23.256 38.264 1.00 36.28 85 GLN A N 1
ATOM 679 C CA . GLN A 1 85 ? -2.079 24.505 38.004 1.00 36.28 85 GLN A CA 1
ATOM 680 C C . GLN A 1 85 ? -3.335 24.309 37.131 1.00 36.28 85 GLN A C 1
ATOM 682 O O . GLN A 1 85 ? -3.654 25.145 36.291 1.00 36.28 85 GLN A O 1
ATOM 687 N N . VAL A 1 86 ? -4.082 23.214 37.311 1.00 31.05 86 VAL A N 1
ATOM 688 C CA . VAL A 1 86 ? -5.459 23.153 36.784 1.00 31.05 86 VAL A CA 1
ATOM 689 C C . VAL A 1 86 ? -6.381 23.799 37.824 1.00 31.05 86 VAL A C 1
ATOM 691 O O . VAL A 1 86 ? -6.440 23.295 38.952 1.00 31.05 86 VAL A O 1
ATOM 694 N N . PRO A 1 87 ? -7.105 24.891 37.503 1.00 31.02 87 PRO A N 1
ATOM 695 C CA . PRO A 1 87 ? -8.151 25.400 38.375 1.00 31.02 87 PRO A CA 1
ATOM 696 C C . PRO A 1 87 ? -9.153 24.270 38.585 1.00 31.02 87 PRO A C 1
ATOM 698 O O . PRO A 1 87 ? -9.727 23.763 37.621 1.00 31.02 87 PRO A O 1
ATOM 701 N N . LYS A 1 88 ? -9.324 23.835 39.836 1.00 35.19 88 LYS A N 1
ATOM 702 C CA . LYS A 1 88 ? -10.365 22.883 40.224 1.00 35.19 88 LYS A CA 1
ATOM 703 C C . LYS A 1 88 ? -11.708 23.526 39.879 1.00 35.19 88 LYS A C 1
ATOM 705 O O . LYS A 1 88 ? -12.242 24.297 40.672 1.00 35.19 88 LYS A O 1
ATOM 710 N N . THR A 1 89 ? -12.227 23.251 38.687 1.00 31.23 89 THR A N 1
ATOM 711 C CA . THR A 1 89 ? -13.630 23.491 38.383 1.00 31.23 89 THR A CA 1
ATOM 712 C C . THR A 1 89 ? -14.417 22.686 39.409 1.00 31.23 89 THR A C 1
ATOM 714 O O . THR A 1 89 ? -14.134 21.517 39.673 1.00 31.23 89 THR A O 1
ATOM 717 N N . SER A 1 90 ? -15.280 23.401 40.116 1.00 36.94 90 SER A N 1
ATOM 718 C CA . SER A 1 90 ? -16.038 22.983 41.287 1.00 36.94 90 SER A CA 1
ATOM 719 C C . SER A 1 90 ? -16.492 21.523 41.223 1.00 36.94 90 SER A C 1
ATOM 721 O O . SER A 1 90 ? -17.428 21.176 40.508 1.00 36.94 90 SER A O 1
ATOM 723 N N . SER A 1 91 ? -15.830 20.681 42.022 1.00 42.16 91 SER A N 1
ATOM 724 C CA . SER A 1 91 ? -16.356 19.392 42.463 1.00 42.16 91 SER A CA 1
ATOM 725 C C . SER A 1 91 ? -17.705 19.655 43.129 1.00 42.16 91 SER A C 1
ATOM 727 O O . SER A 1 91 ? -17.749 20.151 44.249 1.00 42.16 91 SER A O 1
ATOM 729 N N . GLU A 1 92 ? -18.799 19.334 42.441 1.00 49.56 92 GLU A N 1
ATOM 730 C CA . GLU A 1 92 ? -20.187 19.479 42.919 1.00 49.56 92 GLU A CA 1
ATOM 731 C C . GLU A 1 92 ? -20.517 18.541 44.106 1.00 49.56 92 GLU A C 1
ATOM 733 O O . GLU A 1 92 ? -21.645 18.495 44.586 1.00 49.56 92 GLU A O 1
ATOM 738 N N . TYR A 1 93 ? -19.520 17.802 44.603 1.00 47.97 93 TYR A N 1
ATOM 739 C CA . TYR A 1 93 ? -19.612 16.873 45.722 1.00 47.97 93 TYR A CA 1
ATOM 740 C C . TYR A 1 93 ? -18.685 17.327 46.871 1.00 47.97 93 TYR A C 1
ATOM 742 O O . TYR A 1 93 ? -17.461 17.258 46.707 1.00 47.97 93 TYR A O 1
ATOM 750 N N . PRO A 1 94 ? -19.213 17.801 48.021 1.00 49.81 94 PRO A N 1
ATOM 751 C CA . PRO A 1 94 ? -18.459 18.012 49.256 1.00 49.81 94 PRO A CA 1
ATOM 752 C C . PRO A 1 94 ? -17.660 16.774 49.67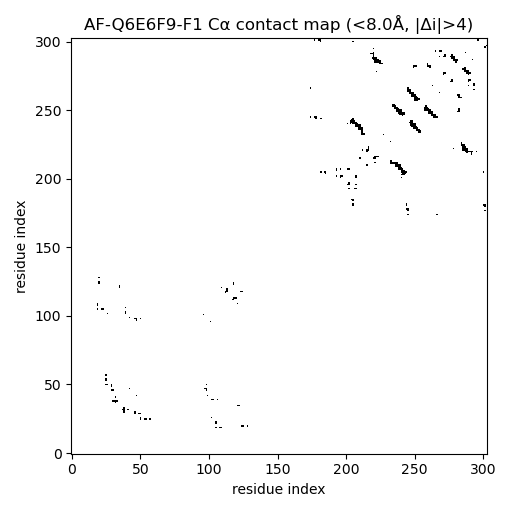7 1.00 49.81 94 PRO A C 1
ATOM 754 O O . PRO A 1 94 ? -18.101 15.637 49.538 1.00 49.81 94 PRO A O 1
ATOM 757 N N . GLU A 1 95 ? -16.468 17.018 50.222 1.00 55.69 95 GLU A N 1
ATOM 758 C CA . GLU A 1 95 ? -15.391 16.039 50.435 1.00 55.69 95 GLU A CA 1
ATOM 759 C C . GLU A 1 95 ? -15.715 14.865 51.385 1.00 55.69 95 GLU A C 1
ATOM 761 O O . GLU A 1 95 ? -14.880 13.975 51.543 1.00 55.69 95 GLU A O 1
ATOM 766 N N . ARG A 1 96 ? -16.897 14.824 52.016 1.00 58.03 96 ARG A N 1
ATOM 767 C CA . ARG A 1 96 ? -17.326 13.754 52.933 1.00 58.03 96 ARG A CA 1
ATOM 768 C C . ARG A 1 96 ? -18.847 13.592 52.925 1.00 58.03 96 ARG A C 1
ATOM 770 O O . ARG A 1 96 ? -19.532 14.229 53.719 1.00 58.03 96 ARG A O 1
ATOM 777 N N . TYR A 1 97 ? -19.374 12.726 52.066 1.00 69.25 97 TYR A N 1
ATOM 778 C CA . TYR A 1 97 ? -20.736 12.220 52.248 1.00 69.25 97 TYR A CA 1
ATOM 779 C C . TYR A 1 97 ? -20.706 11.018 53.183 1.00 69.25 97 TYR A C 1
ATOM 781 O O . TYR A 1 97 ? -19.941 10.082 52.954 1.00 69.25 97 TYR A O 1
ATOM 789 N N . SER A 1 98 ? -21.544 11.021 54.221 1.00 80.19 98 SER A N 1
ATOM 790 C CA . SER A 1 98 ? -21.824 9.790 54.960 1.00 80.19 98 SER A CA 1
ATOM 791 C C . SER A 1 98 ? -22.670 8.847 54.099 1.00 80.19 98 SER A C 1
ATOM 793 O O . SER A 1 98 ? -23.421 9.297 53.229 1.00 80.19 98 SER A O 1
ATOM 795 N N . LEU A 1 99 ? -22.589 7.537 54.352 1.00 81.06 99 LEU A N 1
ATOM 796 C CA . LEU A 1 99 ? -23.409 6.546 53.645 1.00 81.06 99 LEU A CA 1
ATOM 797 C C . LEU A 1 99 ? -24.903 6.907 53.708 1.00 81.06 99 LEU A C 1
ATOM 799 O O . LEU A 1 99 ? -25.604 6.826 52.705 1.00 81.06 99 LEU A O 1
ATOM 803 N N . THR A 1 100 ? -25.376 7.383 54.863 1.00 82.94 100 THR A N 1
ATOM 804 C CA . THR A 1 100 ? -26.763 7.822 55.063 1.00 82.94 100 THR A CA 1
ATOM 805 C C . THR A 1 100 ? -27.121 9.021 54.188 1.00 82.94 100 THR A C 1
ATOM 807 O O . THR A 1 100 ? -28.170 9.026 53.552 1.00 82.94 100 THR A O 1
ATOM 810 N N . GLN A 1 101 ? -26.246 10.029 54.109 1.00 83.69 101 GLN A N 1
ATOM 811 C CA . GLN A 1 101 ? -26.462 11.190 53.239 1.00 83.69 101 GLN A CA 1
ATOM 812 C C . GLN A 1 101 ? -26.490 10.785 51.764 1.00 83.69 101 GLN A C 1
ATOM 814 O O . GLN A 1 101 ? -27.297 11.303 50.997 1.00 83.69 101 GLN A O 1
ATOM 819 N N . PHE A 1 102 ? -25.640 9.836 51.373 1.00 83.50 102 PHE A N 1
ATOM 820 C CA . PHE A 1 102 ? -25.572 9.354 50.000 1.00 83.50 102 PHE A CA 1
ATOM 821 C C . PHE A 1 102 ? -26.795 8.508 49.611 1.00 83.50 102 PHE A C 1
ATOM 823 O O . PHE A 1 102 ? -27.355 8.714 48.535 1.00 83.50 102 PHE A O 1
ATOM 830 N N . LYS A 1 103 ? -27.267 7.617 50.499 1.00 86.62 103 LYS A N 1
ATOM 831 C CA . LYS A 1 103 ? -28.515 6.855 50.308 1.00 86.62 103 LYS A CA 1
ATOM 832 C C . LYS A 1 103 ? -29.735 7.785 50.230 1.00 86.62 103 LYS A C 1
ATOM 834 O O . LYS A 1 103 ? -30.565 7.604 49.344 1.00 86.62 103 LYS A O 1
ATOM 839 N N . ASN A 1 104 ? -29.806 8.816 51.078 1.00 85.56 104 ASN A N 1
ATOM 840 C CA . ASN A 1 104 ? -30.882 9.816 51.031 1.00 85.56 104 ASN A CA 1
ATOM 841 C C . ASN A 1 104 ? -30.870 10.617 49.724 1.00 85.56 104 ASN A C 1
ATOM 843 O O . ASN A 1 104 ? -31.914 10.787 49.106 1.00 85.56 104 ASN A O 1
ATOM 847 N N . MET A 1 105 ? -29.693 11.043 49.261 1.00 85.62 105 MET A N 1
ATOM 848 C CA . MET A 1 105 ? -29.562 11.743 47.983 1.00 85.62 105 MET A CA 1
ATOM 849 C C . MET A 1 105 ? -29.985 10.865 46.800 1.00 85.62 105 MET A C 1
ATOM 851 O O . MET A 1 105 ? -30.656 11.340 45.890 1.00 85.62 105 MET A O 1
ATOM 855 N N . LEU A 1 106 ? -29.616 9.579 46.801 1.00 86.56 106 LEU A N 1
ATOM 856 C CA . LEU A 1 106 ? -30.081 8.658 45.766 1.00 86.56 106 LEU A CA 1
ATOM 857 C C . LEU A 1 106 ? -31.607 8.494 45.813 1.00 86.56 106 LEU A C 1
ATOM 859 O O . LEU A 1 106 ? -32.242 8.427 44.767 1.00 86.56 106 LEU A O 1
ATOM 863 N N . LEU A 1 107 ? -32.200 8.440 47.006 1.00 88.06 107 LEU A N 1
ATOM 864 C CA . LEU A 1 107 ? -33.648 8.333 47.170 1.00 88.06 107 LEU A CA 1
ATOM 865 C C . LEU A 1 107 ? -34.373 9.574 46.629 1.00 88.06 107 LEU A C 1
ATOM 867 O O . LEU A 1 107 ? -35.375 9.431 45.931 1.00 88.06 107 LEU A O 1
ATOM 871 N N . GLU A 1 108 ? -33.842 10.772 46.885 1.00 88.94 108 GLU A N 1
ATOM 872 C CA . GLU A 1 108 ? -34.341 12.023 46.299 1.00 88.94 108 GLU A CA 1
ATOM 873 C C . GLU A 1 108 ? -34.249 12.005 44.767 1.00 88.94 108 GLU A C 1
ATOM 875 O O . GLU A 1 108 ? -35.233 12.309 44.090 1.00 88.94 108 GLU A O 1
ATOM 880 N N . ASP A 1 109 ? -33.113 11.572 44.209 1.00 87.31 109 ASP A N 1
ATOM 881 C CA . ASP A 1 109 ? -32.932 11.462 42.758 1.00 87.31 109 ASP A CA 1
ATOM 882 C C . ASP A 1 109 ? -33.907 10.453 42.124 1.00 87.31 109 ASP A C 1
ATOM 884 O O . ASP A 1 109 ? -34.476 10.711 41.061 1.00 87.31 109 ASP A O 1
ATOM 888 N N . LEU A 1 110 ? -34.119 9.302 42.771 1.00 88.00 110 LEU A N 1
ATOM 889 C CA . LEU A 1 110 ? -35.061 8.273 42.325 1.00 88.00 110 LEU A CA 1
ATOM 890 C C . LEU A 1 110 ? -36.505 8.780 42.363 1.00 88.00 110 LEU A C 1
ATOM 892 O O . LEU A 1 110 ? -37.244 8.600 41.395 1.00 88.00 110 LEU A O 1
ATOM 896 N N . SER A 1 111 ? -36.888 9.463 43.445 1.00 87.56 111 SER A N 1
ATOM 897 C CA . SER A 1 111 ? -38.212 10.075 43.579 1.00 87.56 111 SER A CA 1
ATOM 898 C C . SER A 1 111 ? -38.435 11.174 42.538 1.00 87.56 111 SER A C 1
ATOM 900 O O . SER A 1 111 ? -39.545 11.318 42.024 1.00 87.56 111 SER A O 1
ATOM 902 N N . TYR A 1 112 ? -37.395 11.940 42.195 1.00 88.25 112 TYR A N 1
ATOM 903 C CA . TYR A 1 112 ? -37.467 12.945 41.139 1.00 88.25 112 TYR A CA 1
ATOM 904 C C . TYR A 1 112 ? -37.727 12.304 39.768 1.00 88.25 112 TYR A C 1
ATOM 906 O O . TYR A 1 112 ? -38.597 12.765 39.026 1.00 88.25 112 TYR A O 1
ATOM 914 N N . LEU A 1 113 ? -37.042 11.205 39.444 1.00 86.81 113 LEU A N 1
ATOM 915 C CA . LEU A 1 113 ? -37.250 10.483 38.184 1.00 86.81 113 LEU A CA 1
ATOM 916 C C . LEU A 1 113 ? -38.640 9.841 38.079 1.00 86.81 113 LEU A C 1
ATOM 918 O O . LEU A 1 113 ? -39.234 9.850 36.997 1.00 86.81 113 LEU A O 1
ATOM 922 N N . GLU A 1 114 ? -39.171 9.337 39.193 1.00 88.06 114 GLU A N 1
ATOM 923 C CA . GLU A 1 114 ? -40.542 8.823 39.288 1.00 88.06 114 GLU A CA 1
ATOM 924 C C . GLU A 1 114 ? -41.566 9.947 39.066 1.00 88.06 114 GLU A C 1
ATOM 926 O O . GLU A 1 114 ? -42.496 9.796 38.273 1.00 88.06 114 GLU A O 1
ATOM 931 N N . SER A 1 115 ? -41.343 11.127 39.664 1.00 86.25 115 SER A N 1
ATOM 932 C CA . SER A 1 115 ? -42.211 12.303 39.478 1.00 86.25 115 SER A CA 1
ATOM 933 C C . SER A 1 115 ? -42.261 12.806 38.029 1.00 86.25 115 SER A C 1
ATOM 935 O O . SER A 1 115 ? -43.255 13.384 37.596 1.00 86.25 115 SER A O 1
ATOM 937 N N . LYS A 1 116 ? -41.187 12.572 37.265 1.00 84.69 116 LYS A N 1
ATOM 938 C CA . LYS A 1 116 ? -41.082 12.902 35.839 1.00 84.69 116 LYS A CA 1
ATOM 939 C C . LYS A 1 116 ? -41.596 11.784 34.923 1.00 84.69 116 LYS A C 1
ATOM 941 O O . LYS A 1 116 ? -41.501 11.934 33.709 1.00 84.69 116 LYS A O 1
ATOM 946 N N . HIS A 1 117 ? -42.126 10.690 35.480 1.00 81.94 117 HIS A N 1
ATOM 947 C CA . HIS A 1 117 ? -42.589 9.498 34.756 1.00 81.94 117 HIS A CA 1
ATOM 948 C C . HIS A 1 117 ? -41.533 8.858 33.836 1.00 81.94 117 HIS A C 1
ATOM 950 O O . HIS A 1 117 ? -41.870 8.163 32.881 1.00 81.94 117 HIS A O 1
ATOM 956 N N . ILE A 1 118 ? -40.246 9.075 34.124 1.00 82.38 118 ILE A N 1
ATOM 957 C CA . ILE A 1 118 ? -39.132 8.455 33.385 1.00 82.38 118 ILE A CA 1
ATOM 958 C C . ILE A 1 118 ? -38.985 6.990 33.807 1.00 82.38 118 ILE A C 1
ATOM 960 O O . ILE A 1 118 ? -38.590 6.135 33.016 1.00 82.38 118 ILE A O 1
ATOM 964 N N . ILE A 1 119 ? -39.299 6.717 35.072 1.00 86.25 119 ILE A N 1
ATOM 965 C CA . ILE A 1 119 ? -39.184 5.425 35.735 1.00 86.25 119 ILE A CA 1
ATOM 966 C C . ILE A 1 119 ? -40.501 5.138 36.461 1.00 86.25 119 ILE A C 1
ATOM 968 O O . ILE A 1 119 ? -41.071 6.034 37.081 1.00 86.25 119 ILE A O 1
ATOM 972 N N . SER A 1 120 ? -40.980 3.897 36.367 1.00 84.75 120 SER A N 1
ATOM 973 C CA . SER A 1 120 ? -42.194 3.412 37.041 1.00 84.75 120 SER A CA 1
ATOM 974 C C . SER A 1 120 ? -41.877 2.685 38.352 1.00 84.75 120 SER A C 1
ATOM 976 O O . SER A 1 120 ? -42.670 2.724 39.288 1.00 84.75 120 SER A O 1
ATOM 978 N N . SER A 1 121 ? -40.721 2.021 38.435 1.00 85.38 121 SER A N 1
ATOM 979 C CA . SER A 1 121 ? -40.196 1.374 39.645 1.00 85.38 121 SER A CA 1
ATOM 980 C C . SER A 1 121 ? -38.696 1.624 39.779 1.00 85.38 121 SER A C 1
ATOM 982 O O . SER A 1 121 ? -37.986 1.704 38.783 1.00 85.38 121 SER A O 1
ATOM 984 N N . PHE A 1 122 ? -38.153 1.635 41.000 1.00 84.81 122 PHE A N 1
ATOM 985 C CA . PHE A 1 122 ? -36.697 1.698 41.210 1.00 84.81 122 PHE A CA 1
ATOM 986 C C . PHE A 1 122 ? -35.934 0.573 40.476 1.00 84.81 122 PHE A C 1
ATOM 988 O O . PHE A 1 122 ? -34.765 0.750 40.131 1.00 84.81 122 PHE A O 1
ATOM 995 N N . ASP A 1 123 ? -36.604 -0.542 40.169 1.00 86.00 123 ASP A N 1
ATOM 996 C CA . ASP A 1 123 ? -36.058 -1.655 39.381 1.00 86.00 123 ASP A CA 1
ATOM 997 C C . ASP A 1 123 ? -35.822 -1.301 37.898 1.00 86.00 123 ASP A C 1
ATOM 999 O O . ASP A 1 123 ? -34.999 -1.935 37.230 1.00 86.00 123 ASP A O 1
ATOM 1003 N N . ASP A 1 124 ? -36.473 -0.261 37.371 1.00 88.94 124 ASP A N 1
ATOM 1004 C CA . ASP A 1 124 ? -36.245 0.203 35.999 1.00 88.94 124 ASP A CA 1
ATOM 1005 C C . ASP A 1 124 ? -34.849 0.819 35.863 1.00 88.94 124 ASP A C 1
ATOM 1007 O O . ASP A 1 124 ? -34.187 0.605 34.851 1.00 88.94 124 ASP A O 1
ATOM 1011 N N . ILE A 1 125 ? -34.338 1.504 36.898 1.00 88.19 125 ILE A N 1
ATOM 1012 C CA . ILE A 1 125 ? -32.943 1.986 36.915 1.00 88.19 125 ILE A CA 1
ATOM 1013 C C . ILE A 1 125 ? -31.978 0.814 36.833 1.00 88.19 125 ILE A C 1
ATOM 1015 O O . ILE A 1 125 ? -30.986 0.879 36.106 1.00 88.19 125 ILE A O 1
ATOM 1019 N N . LEU A 1 126 ? -32.262 -0.260 37.571 1.00 88.50 126 LEU A N 1
ATOM 1020 C CA . LEU A 1 126 ? -31.437 -1.460 37.550 1.00 88.50 126 LEU A CA 1
ATOM 1021 C C . LEU A 1 126 ? -31.474 -2.122 36.170 1.00 88.50 126 LEU A C 1
ATOM 1023 O O . LEU A 1 126 ? -30.433 -2.522 35.657 1.00 88.50 126 LEU A O 1
ATOM 1027 N N . SER A 1 127 ? -32.649 -2.172 35.545 1.00 91.00 127 SER A N 1
ATOM 1028 C CA . SER A 1 127 ? -32.823 -2.683 34.184 1.00 91.00 127 SER A CA 1
ATOM 1029 C C . SER A 1 127 ? -32.070 -1.829 33.158 1.00 91.00 127 SER A C 1
ATOM 1031 O O . SER A 1 127 ? -31.375 -2.370 32.299 1.00 91.00 127 SER A O 1
ATOM 1033 N N . MET A 1 128 ? -32.120 -0.499 33.285 1.00 90.31 128 MET A N 1
ATOM 1034 C CA . MET A 1 128 ? -31.335 0.417 32.454 1.00 90.31 128 MET A CA 1
ATOM 1035 C C . MET A 1 128 ? -29.826 0.225 32.666 1.00 90.31 128 MET A C 1
ATOM 1037 O O . MET A 1 128 ? -29.074 0.202 31.698 1.00 90.31 128 MET A O 1
ATOM 1041 N N . LEU A 1 129 ? -29.373 0.041 33.909 1.00 89.88 129 LEU A N 1
ATOM 1042 C CA . LEU A 1 129 ? -27.967 -0.217 34.230 1.00 89.88 129 LEU A CA 1
ATOM 1043 C C . LEU A 1 129 ? -27.505 -1.572 33.673 1.00 89.88 129 LEU A C 1
ATOM 1045 O O . LEU A 1 129 ? -26.412 -1.677 33.117 1.00 89.88 129 LEU A O 1
ATOM 1049 N N . ALA A 1 130 ? -28.338 -2.609 33.766 1.00 92.06 130 ALA A N 1
ATOM 1050 C CA . ALA A 1 130 ? -28.060 -3.912 33.170 1.00 92.06 130 ALA A CA 1
ATOM 1051 C C . ALA A 1 130 ? -27.929 -3.806 31.642 1.00 92.06 130 ALA A C 1
ATOM 1053 O O . ALA A 1 130 ? -26.985 -4.353 31.064 1.00 92.06 130 ALA A O 1
ATOM 1054 N N . GLN A 1 131 ? -28.820 -3.047 31.000 1.00 93.75 131 GLN A N 1
ATOM 1055 C CA . GLN A 1 131 ? -28.753 -2.777 29.567 1.00 93.75 131 GLN A CA 1
ATOM 1056 C C . GLN A 1 131 ? -27.477 -2.013 29.188 1.00 93.75 131 GLN A C 1
ATOM 1058 O O . GLN A 1 131 ? -26.839 -2.350 28.186 1.00 93.75 131 GLN A O 1
ATOM 1063 N N . ASP A 1 132 ? -27.050 -1.045 30.001 1.00 92.00 132 ASP A N 1
ATOM 1064 C CA . ASP A 1 132 ? -25.800 -0.310 29.787 1.00 92.00 132 ASP A CA 1
ATOM 1065 C C . ASP A 1 132 ? -24.578 -1.235 29.877 1.00 92.00 132 ASP A C 1
ATOM 1067 O O . ASP A 1 132 ? -23.685 -1.151 29.036 1.00 92.00 132 ASP A O 1
ATOM 1071 N N . ILE A 1 133 ? -24.541 -2.165 30.840 1.00 90.69 133 ILE A N 1
ATOM 1072 C CA . ILE A 1 133 ? -23.453 -3.152 30.969 1.00 90.69 133 ILE A CA 1
ATOM 1073 C C . ILE A 1 133 ? -23.384 -4.053 29.731 1.00 90.69 133 ILE A C 1
ATOM 1075 O O . ILE A 1 133 ? -22.297 -4.296 29.197 1.00 90.69 133 ILE A O 1
ATOM 1079 N N . ILE A 1 134 ? -24.533 -4.551 29.265 1.00 94.00 134 ILE A N 1
ATOM 1080 C CA . ILE A 1 134 ? -24.611 -5.395 28.065 1.00 94.00 134 ILE A CA 1
ATOM 1081 C C . ILE A 1 134 ? -24.119 -4.611 26.847 1.00 94.00 134 ILE A C 1
ATOM 1083 O O . ILE A 1 134 ? -23.264 -5.101 26.104 1.00 94.00 134 ILE A O 1
ATOM 1087 N N . THR A 1 135 ? -24.601 -3.379 26.682 1.00 93.62 135 THR A N 1
ATOM 1088 C CA . THR A 1 135 ? -24.219 -2.491 25.577 1.00 93.62 135 THR A CA 1
ATOM 1089 C C . THR A 1 135 ? -22.726 -2.185 25.618 1.00 93.62 135 THR A C 1
ATOM 1091 O O . THR A 1 135 ? -22.036 -2.348 24.615 1.00 93.62 135 THR A O 1
ATOM 1094 N N . LEU A 1 136 ? -22.179 -1.840 26.786 1.00 92.75 136 LEU A N 1
ATOM 1095 C CA . LEU A 1 136 ? -20.753 -1.580 26.968 1.00 92.75 136 LEU A CA 1
ATOM 1096 C C . LEU A 1 136 ? -19.904 -2.797 26.586 1.00 92.75 136 LEU A C 1
ATOM 1098 O O . LEU A 1 136 ? -18.861 -2.652 25.943 1.00 92.75 136 LEU A O 1
ATOM 1102 N N . LYS A 1 137 ? -20.349 -4.003 26.954 1.00 94.25 137 LYS A N 1
ATOM 1103 C CA . LYS A 1 137 ? -19.660 -5.252 26.615 1.00 94.25 137 LYS A CA 1
ATOM 1104 C C . LYS A 1 137 ? -19.708 -5.540 25.116 1.00 94.25 137 LYS A C 1
ATOM 1106 O O . LYS A 1 137 ? -18.684 -5.913 24.547 1.00 94.25 137 LYS A O 1
ATOM 1111 N N . LEU A 1 138 ? -20.856 -5.326 24.478 1.00 96.19 138 LEU A N 1
ATOM 1112 C CA . LEU A 1 138 ? -21.016 -5.463 23.031 1.00 96.19 138 LEU A CA 1
ATOM 1113 C C . LEU A 1 138 ? -20.092 -4.486 22.286 1.00 96.19 138 LEU A C 1
ATOM 1115 O O . LEU A 1 138 ? -19.250 -4.924 21.505 1.00 96.19 138 LEU A O 1
ATOM 1119 N N . MET A 1 139 ? -20.121 -3.203 22.655 1.00 95.62 139 MET A N 1
ATOM 1120 C CA . MET A 1 139 ? -19.248 -2.159 22.099 1.00 95.62 139 MET A CA 1
ATOM 1121 C C . MET A 1 139 ? -17.759 -2.434 22.359 1.00 95.62 139 MET A C 1
ATOM 1123 O O . MET A 1 139 ? -16.887 -2.081 21.568 1.00 95.62 139 MET A O 1
ATOM 1127 N N . SER A 1 140 ? -17.412 -3.045 23.495 1.00 93.75 140 SER A N 1
ATOM 1128 C CA . SER A 1 140 ? -16.033 -3.460 23.783 1.00 93.75 140 SER A CA 1
ATOM 1129 C C . SER A 1 140 ? -15.575 -4.603 22.877 1.00 93.75 140 SER A C 1
ATOM 1131 O O . SER A 1 140 ? -14.425 -4.608 22.431 1.00 93.75 140 SER A O 1
ATOM 1133 N N . ASN A 1 141 ? -16.454 -5.566 22.600 1.00 96.56 141 ASN A N 1
ATOM 1134 C CA . ASN A 1 141 ? -16.157 -6.679 21.703 1.00 96.56 141 ASN A CA 1
ATOM 1135 C C . ASN A 1 141 ? -15.984 -6.197 20.259 1.00 96.56 141 ASN A C 1
ATOM 1137 O O . ASN A 1 141 ? -15.009 -6.578 19.613 1.00 96.56 141 ASN A O 1
ATOM 1141 N N . GLU A 1 142 ? -16.864 -5.313 19.788 1.00 95.44 142 GLU A N 1
ATOM 1142 C CA . GLU A 1 142 ? -16.767 -4.694 18.460 1.00 95.44 142 GLU A CA 1
ATOM 1143 C C . GLU A 1 142 ? -15.459 -3.916 18.303 1.00 95.44 142 GLU A C 1
ATOM 1145 O O . GLU A 1 142 ? -14.662 -4.233 17.420 1.00 95.44 142 GLU A O 1
ATOM 1150 N N . ARG A 1 143 ? -15.148 -3.006 19.238 1.00 96.19 143 ARG A N 1
ATOM 1151 C CA . ARG A 1 143 ? -13.871 -2.268 19.234 1.00 96.19 143 ARG A CA 1
ATOM 1152 C C . ARG A 1 143 ? -12.656 -3.193 19.248 1.00 96.19 143 ARG A C 1
ATOM 1154 O O . ARG A 1 143 ? -11.656 -2.913 18.592 1.00 96.19 143 ARG A O 1
ATOM 1161 N N . SER A 1 144 ? -12.717 -4.302 19.986 1.00 96.19 144 SER A N 1
ATOM 1162 C CA . SER A 1 144 ? -11.622 -5.282 20.029 1.00 96.19 144 SER A CA 1
ATOM 1163 C C . SER A 1 144 ? -11.445 -6.001 18.686 1.00 96.19 144 SER A C 1
ATOM 1165 O O . SER A 1 144 ? -10.310 -6.210 18.248 1.00 96.19 144 SER A O 1
ATOM 1167 N N . ALA A 1 145 ? -12.547 -6.340 18.011 1.00 96.88 145 ALA A N 1
ATOM 1168 C CA . ALA A 1 145 ? -12.535 -6.947 16.683 1.00 96.88 145 ALA A CA 1
ATOM 1169 C C . ALA A 1 145 ? -12.011 -5.974 15.612 1.00 96.88 145 ALA A C 1
ATOM 1171 O O . ALA A 1 145 ? -11.139 -6.341 14.821 1.00 96.88 145 ALA A O 1
ATOM 1172 N N . GLU A 1 146 ? -12.465 -4.721 15.628 1.00 96.88 146 GLU A N 1
ATOM 1173 C CA . GLU A 1 146 ? -11.976 -3.659 14.741 1.00 96.88 146 GLU A CA 1
ATOM 1174 C C . GLU A 1 146 ? -10.486 -3.386 14.946 1.00 96.88 146 GLU A C 1
ATOM 1176 O O . GLU A 1 146 ? -9.720 -3.285 13.987 1.00 96.88 146 GLU A O 1
ATOM 1181 N N . LEU A 1 147 ? -10.033 -3.331 16.200 1.00 98.00 147 LEU A N 1
ATOM 1182 C CA . LEU A 1 147 ? -8.623 -3.148 16.527 1.00 98.00 147 LEU A CA 1
ATOM 1183 C C . LEU A 1 147 ? -7.778 -4.312 15.987 1.00 98.00 147 LEU A C 1
ATOM 1185 O O . LEU A 1 147 ? -6.703 -4.087 15.421 1.00 98.00 147 LEU A O 1
ATOM 1189 N N . ALA A 1 148 ? -8.259 -5.552 16.106 1.00 97.50 148 ALA A N 1
ATOM 1190 C CA . ALA A 1 148 ? -7.595 -6.718 15.526 1.00 97.50 148 ALA A CA 1
ATOM 1191 C C . ALA A 1 148 ? -7.532 -6.644 13.988 1.00 97.50 148 ALA A C 1
ATOM 1193 O O . ALA A 1 148 ? -6.479 -6.920 13.401 1.00 97.50 148 ALA A O 1
ATOM 1194 N N . LEU A 1 149 ? -8.616 -6.213 13.336 1.00 97.94 149 LEU A N 1
ATOM 1195 C CA . LEU A 1 149 ? -8.656 -5.989 11.891 1.00 97.94 149 LEU A CA 1
ATOM 1196 C C . LEU A 1 149 ? -7.656 -4.906 11.464 1.00 97.94 149 LEU A C 1
ATOM 1198 O O . LEU A 1 149 ? -6.856 -5.134 10.557 1.00 97.94 149 LEU A O 1
ATOM 1202 N N . ASN A 1 150 ? -7.623 -3.771 12.160 1.00 97.94 150 ASN A N 1
ATOM 1203 C CA . ASN A 1 150 ? -6.697 -2.673 11.886 1.00 97.94 150 ASN A CA 1
ATOM 1204 C C . ASN A 1 150 ? -5.235 -3.101 12.045 1.00 97.94 150 ASN A C 1
ATOM 1206 O O . ASN A 1 150 ? -4.405 -2.791 11.189 1.00 97.94 150 ASN A O 1
ATOM 1210 N N . LYS A 1 151 ? -4.911 -3.890 13.079 1.00 98.00 151 LYS A N 1
ATOM 1211 C CA . LYS A 1 151 ? -3.573 -4.487 13.241 1.00 98.00 151 LYS A CA 1
ATOM 1212 C C . LYS A 1 151 ? -3.200 -5.382 12.059 1.00 98.00 151 LYS A C 1
ATOM 1214 O O . LYS A 1 151 ? -2.082 -5.293 11.552 1.00 98.00 151 LYS A O 1
ATOM 1219 N N . LYS A 1 152 ? -4.133 -6.214 11.585 1.00 97.94 152 LYS A N 1
ATOM 1220 C CA . LYS A 1 152 ? -3.921 -7.070 10.409 1.00 97.94 152 LYS A CA 1
ATOM 1221 C C . LYS A 1 152 ? -3.699 -6.241 9.141 1.00 97.94 152 LYS A C 1
ATOM 1223 O O . LYS A 1 152 ? -2.779 -6.533 8.376 1.00 97.94 152 LYS A O 1
ATOM 1228 N N . THR A 1 153 ? -4.500 -5.198 8.933 1.00 98.12 153 THR A N 1
ATOM 1229 C CA . THR A 1 153 ? -4.364 -4.275 7.798 1.00 98.12 153 THR A CA 1
ATOM 1230 C C . THR A 1 153 ? -3.022 -3.552 7.830 1.00 98.12 153 THR A C 1
ATOM 1232 O O . THR A 1 153 ? -2.323 -3.542 6.818 1.00 98.12 153 THR A O 1
ATOM 1235 N N . LYS A 1 154 ? -2.598 -3.044 8.993 1.00 98.06 154 LYS A N 1
ATOM 1236 C CA . LYS A 1 154 ? -1.276 -2.431 9.177 1.00 98.06 154 LYS A CA 1
ATOM 1237 C C . LYS A 1 154 ? -0.147 -3.388 8.779 1.00 98.06 154 LYS A C 1
ATOM 1239 O O . LYS A 1 154 ? 0.676 -3.032 7.943 1.00 98.06 154 LYS A O 1
ATOM 1244 N N . ALA A 1 155 ? -0.161 -4.623 9.281 1.00 98.19 155 ALA A N 1
ATOM 1245 C CA . ALA A 1 155 ? 0.855 -5.622 8.937 1.00 98.19 155 ALA A CA 1
ATOM 1246 C C . ALA A 1 155 ? 0.862 -5.978 7.434 1.00 98.19 155 ALA A C 1
ATOM 1248 O O . ALA A 1 155 ? 1.913 -6.242 6.847 1.00 98.19 155 ALA A O 1
ATOM 1249 N N . ASN A 1 156 ? -0.308 -5.988 6.784 1.00 98.06 156 ASN A N 1
ATOM 1250 C CA . ASN A 1 156 ? -0.405 -6.178 5.335 1.00 98.06 156 ASN A CA 1
ATOM 1251 C C . ASN A 1 156 ? 0.214 -5.010 4.558 1.00 98.06 156 ASN A C 1
ATOM 1253 O O . ASN A 1 156 ? 0.921 -5.243 3.575 1.00 98.06 156 ASN A O 1
ATOM 1257 N N . LEU A 1 157 ? -0.037 -3.774 4.993 1.00 98.19 157 LEU A N 1
ATOM 1258 C CA . LEU A 1 157 ? 0.541 -2.581 4.381 1.00 98.19 157 LEU A CA 1
ATOM 1259 C C . LEU A 1 157 ? 2.060 -2.551 4.549 1.00 98.19 157 LEU A C 1
ATOM 1261 O O . LEU A 1 157 ? 2.758 -2.333 3.565 1.00 98.19 157 LEU A O 1
ATOM 1265 N N . GLU A 1 158 ? 2.582 -2.867 5.735 1.00 98.00 158 GLU A N 1
ATOM 1266 C CA . GLU A 1 158 ? 4.028 -2.964 5.985 1.00 98.00 158 GLU A CA 1
ATOM 1267 C C . GLU A 1 158 ? 4.695 -4.003 5.073 1.00 98.00 158 GLU A C 1
ATOM 1269 O O . GLU A 1 158 ? 5.712 -3.716 4.439 1.00 98.00 158 GLU A O 1
ATOM 1274 N N . ARG A 1 159 ? 4.078 -5.183 4.903 1.00 97.62 159 ARG A N 1
ATOM 1275 C CA . ARG A 1 159 ? 4.549 -6.184 3.930 1.00 97.62 159 ARG A CA 1
ATOM 1276 C C . ARG A 1 159 ? 4.535 -5.659 2.495 1.00 97.62 159 ARG A C 1
ATOM 1278 O O . ARG A 1 159 ? 5.477 -5.913 1.747 1.00 97.62 159 ARG A O 1
ATOM 1285 N N . LYS A 1 160 ? 3.493 -4.921 2.098 1.00 97.88 160 LYS A N 1
ATOM 1286 C CA . LYS A 1 160 ? 3.404 -4.326 0.756 1.00 97.88 160 LYS A CA 1
ATOM 1287 C C . LYS A 1 160 ? 4.476 -3.258 0.543 1.00 97.88 160 LYS A C 1
ATOM 1289 O O . LYS A 1 160 ? 5.081 -3.234 -0.525 1.00 97.88 160 LYS A O 1
ATOM 1294 N N . VAL A 1 161 ? 4.740 -2.424 1.547 1.00 98.19 161 VAL A N 1
ATOM 1295 C CA . VAL A 1 161 ? 5.829 -1.439 1.519 1.00 98.19 161 VAL A CA 1
ATOM 1296 C C . VAL A 1 161 ? 7.167 -2.151 1.345 1.00 98.19 161 VAL A C 1
ATOM 1298 O O . VAL A 1 161 ? 7.871 -1.848 0.389 1.00 98.19 161 VAL A O 1
ATOM 1301 N N . GLY A 1 162 ? 7.473 -3.157 2.172 1.00 97.69 162 GLY A N 1
ATOM 1302 C CA . GLY A 1 162 ? 8.717 -3.931 2.062 1.00 97.69 162 GLY A CA 1
ATOM 1303 C C . GLY A 1 162 ? 8.898 -4.619 0.703 1.00 97.69 162 GLY A C 1
ATOM 1304 O O . GLY A 1 162 ? 9.994 -4.660 0.151 1.00 97.69 162 GLY A O 1
ATOM 1305 N N . TYR A 1 163 ? 7.813 -5.122 0.115 1.00 97.19 163 TYR A N 1
ATOM 1306 C CA . TYR A 1 163 ? 7.845 -5.701 -1.227 1.00 97.19 163 TYR A CA 1
ATOM 1307 C C . TYR A 1 163 ? 8.131 -4.660 -2.318 1.00 97.19 163 TYR A C 1
ATOM 1309 O O . TYR A 1 163 ? 8.932 -4.906 -3.221 1.00 97.19 163 TYR A O 1
ATOM 1317 N N . LEU A 1 164 ? 7.472 -3.499 -2.257 1.00 96.56 164 LEU A N 1
ATOM 1318 C CA . LEU A 1 164 ? 7.652 -2.438 -3.247 1.00 96.56 164 LEU A CA 1
ATOM 1319 C C . LEU A 1 164 ? 9.042 -1.803 -3.155 1.00 96.56 164 LEU A C 1
ATOM 1321 O O . LEU A 1 164 ? 9.637 -1.530 -4.195 1.00 96.56 164 LEU A O 1
ATOM 1325 N N . THR A 1 165 ? 9.590 -1.634 -1.951 1.00 96.81 165 THR A N 1
ATOM 1326 C CA . THR A 1 165 ? 10.961 -1.136 -1.764 1.00 96.81 165 THR A CA 1
ATOM 1327 C C . THR A 1 165 ? 11.996 -2.130 -2.284 1.00 96.81 165 THR A C 1
ATOM 1329 O O . THR A 1 165 ? 12.916 -1.730 -2.994 1.00 96.81 165 THR A O 1
ATOM 1332 N N . ALA A 1 166 ? 11.820 -3.431 -2.027 1.00 95.56 166 ALA A N 1
ATOM 1333 C CA . ALA A 1 166 ? 12.684 -4.468 -2.591 1.00 95.56 166 ALA A CA 1
ATOM 1334 C C . ALA A 1 166 ? 12.630 -4.489 -4.128 1.00 95.56 166 ALA A C 1
ATOM 1336 O O . ALA A 1 166 ? 13.666 -4.591 -4.782 1.00 95.56 166 ALA A O 1
ATOM 1337 N N . LYS A 1 167 ? 11.435 -4.333 -4.717 1.00 93.06 167 LYS A N 1
ATOM 1338 C CA . LYS A 1 167 ? 11.282 -4.198 -6.172 1.00 93.06 167 LYS A CA 1
ATOM 1339 C C . LYS A 1 167 ? 11.983 -2.960 -6.721 1.00 93.06 167 LYS A C 1
ATOM 1341 O O . LYS A 1 167 ? 12.676 -3.078 -7.724 1.00 93.06 167 LYS A O 1
ATOM 1346 N N . ALA A 1 168 ? 11.812 -1.800 -6.087 1.00 92.12 168 ALA A N 1
ATOM 1347 C CA . ALA A 1 168 ? 12.472 -0.563 -6.503 1.00 92.12 168 ALA A CA 1
ATOM 1348 C C . ALA A 1 168 ? 13.998 -0.732 -6.512 1.00 92.12 168 ALA A C 1
ATOM 1350 O O . ALA A 1 168 ? 14.635 -0.483 -7.532 1.00 92.12 168 ALA A O 1
ATOM 1351 N N . ARG A 1 169 ? 14.553 -1.291 -5.432 1.00 95.06 169 ARG A N 1
ATOM 1352 C CA . ARG A 1 169 ? 15.981 -1.599 -5.329 1.00 95.06 169 ARG A CA 1
ATOM 1353 C C . ARG A 1 169 ? 16.457 -2.565 -6.417 1.00 95.06 169 ARG A C 1
ATOM 1355 O O . ARG A 1 169 ? 17.485 -2.321 -7.033 1.00 95.06 169 ARG A O 1
ATOM 1362 N N . ALA A 1 170 ? 15.712 -3.636 -6.691 1.00 89.94 170 ALA A N 1
ATOM 1363 C CA . ALA A 1 170 ? 16.070 -4.580 -7.750 1.00 89.94 170 ALA A CA 1
ATOM 1364 C C . ALA A 1 170 ? 16.097 -3.914 -9.141 1.00 89.94 170 ALA A C 1
ATOM 1366 O O . ALA A 1 170 ? 16.960 -4.227 -9.961 1.00 89.94 170 ALA A O 1
ATOM 1367 N N . TYR A 1 171 ? 15.182 -2.974 -9.411 1.00 89.12 171 TYR A N 1
ATOM 1368 C CA . TYR A 1 171 ? 15.209 -2.190 -10.648 1.00 89.12 171 TYR A CA 1
ATOM 1369 C C . TYR A 1 171 ? 16.412 -1.244 -10.708 1.00 89.12 171 TYR A C 1
ATOM 1371 O O . TYR A 1 171 ? 17.060 -1.161 -11.749 1.00 89.12 171 TYR A O 1
ATOM 1379 N N . GLU A 1 172 ? 16.745 -0.567 -9.610 1.00 90.25 172 GLU A N 1
ATOM 1380 C CA . GLU A 1 172 ? 17.940 0.281 -9.526 1.00 90.25 172 GLU A CA 1
ATOM 1381 C C . GLU A 1 172 ? 19.225 -0.530 -9.749 1.00 90.25 172 GLU A C 1
ATOM 1383 O O . GLU A 1 172 ? 20.077 -0.130 -10.541 1.00 90.25 172 GLU A O 1
ATOM 1388 N N . GLU A 1 173 ? 19.338 -1.708 -9.127 1.00 90.75 173 GLU A N 1
ATOM 1389 C CA . GLU A 1 173 ? 20.458 -2.635 -9.322 1.00 90.75 173 GLU A CA 1
ATOM 1390 C C . GLU A 1 173 ? 20.548 -3.117 -10.779 1.00 90.75 173 GLU A C 1
ATOM 1392 O O . GLU A 1 173 ? 21.641 -3.154 -11.354 1.00 90.75 173 GLU A O 1
ATOM 1397 N N . TYR A 1 174 ? 19.412 -3.415 -11.422 1.00 86.06 174 TYR A N 1
ATOM 1398 C CA . TYR A 1 174 ? 19.374 -3.751 -12.846 1.00 86.06 174 TYR A CA 1
ATOM 1399 C C . TYR A 1 174 ? 19.903 -2.601 -13.715 1.00 86.06 174 TYR A C 1
ATOM 1401 O O . TYR A 1 174 ? 20.797 -2.825 -14.535 1.00 86.06 174 TYR A O 1
ATOM 1409 N N . LEU A 1 175 ? 19.422 -1.371 -13.511 1.00 86.88 175 LEU A N 1
ATOM 1410 C CA . LEU A 1 175 ? 19.869 -0.195 -14.267 1.00 86.88 175 LEU A CA 1
ATOM 1411 C C . LEU A 1 175 ? 21.355 0.110 -14.038 1.00 86.88 175 LEU A C 1
ATOM 1413 O O . LEU A 1 175 ? 22.080 0.400 -14.991 1.00 86.88 175 LEU A O 1
ATOM 1417 N N . ALA A 1 176 ? 21.839 -0.027 -12.803 1.00 87.50 176 ALA A N 1
ATOM 1418 C CA . ALA A 1 176 ? 23.254 0.124 -12.480 1.00 87.50 176 ALA A CA 1
ATOM 1419 C C . ALA A 1 176 ? 24.117 -0.945 -13.175 1.00 87.50 176 ALA A C 1
ATOM 1421 O O . ALA A 1 176 ? 25.175 -0.634 -13.729 1.00 87.50 176 ALA A O 1
ATOM 1422 N N . SER A 1 177 ? 23.652 -2.201 -13.209 1.00 84.62 177 SER A N 1
ATOM 1423 C CA . SER A 1 177 ? 24.330 -3.287 -13.929 1.00 84.62 177 SER A CA 1
ATOM 1424 C C . SER A 1 177 ? 24.352 -3.063 -15.445 1.00 84.62 177 SER A C 1
ATOM 1426 O O . SER A 1 177 ? 25.326 -3.399 -16.119 1.00 84.62 177 SER A O 1
ATOM 1428 N N . PHE A 1 178 ? 23.295 -2.460 -15.989 1.00 81.06 178 PHE A N 1
ATOM 1429 C CA . PHE A 1 178 ? 23.212 -2.093 -17.395 1.00 81.06 178 PHE A CA 1
ATOM 1430 C C . PHE A 1 178 ? 24.221 -0.982 -17.713 1.00 81.06 178 PHE A C 1
ATOM 1432 O O . PHE A 1 178 ? 25.028 -1.115 -18.633 1.00 81.06 178 PHE A O 1
ATOM 1439 N N . ALA A 1 179 ? 24.253 0.076 -16.900 1.00 83.25 179 ALA A N 1
ATOM 1440 C CA . ALA A 1 179 ? 25.201 1.173 -17.055 1.00 83.25 179 ALA A CA 1
ATOM 1441 C C . ALA A 1 179 ? 26.668 0.700 -16.994 1.00 83.25 179 ALA A C 1
ATOM 1443 O O . ALA A 1 179 ? 27.479 1.112 -17.823 1.00 83.25 179 ALA A O 1
ATOM 1444 N N . SER A 1 180 ? 27.021 -0.208 -16.076 1.00 82.06 180 SER A N 1
ATOM 1445 C CA . SER A 1 180 ? 28.399 -0.714 -15.947 1.00 82.06 180 SER A CA 1
ATOM 1446 C C . SER A 1 180 ? 28.851 -1.585 -17.132 1.00 82.06 180 SER A C 1
ATOM 1448 O O . SER A 1 180 ? 30.005 -1.500 -17.569 1.00 82.06 180 SER A O 1
ATOM 1450 N N . LYS A 1 181 ? 27.944 -2.382 -17.713 1.00 78.25 181 LYS A N 1
ATOM 1451 C CA . LYS A 1 181 ? 28.225 -3.188 -18.914 1.00 78.25 181 LYS A CA 1
ATOM 1452 C C . LYS A 1 181 ? 28.490 -2.326 -20.150 1.00 78.25 181 LYS A C 1
ATOM 1454 O O . LYS A 1 181 ? 29.422 -2.633 -20.895 1.00 78.25 181 LYS A O 1
ATOM 1459 N N . LEU A 1 182 ? 27.752 -1.222 -20.325 1.00 74.25 182 LEU A N 1
ATOM 1460 C CA . LEU A 1 182 ? 27.991 -0.263 -21.418 1.00 74.25 182 LEU A CA 1
ATOM 1461 C C . LEU A 1 182 ? 29.415 0.300 -21.397 1.00 74.25 182 LEU A C 1
ATOM 1463 O O . LEU A 1 182 ? 30.064 0.396 -22.436 1.00 74.25 182 LEU A O 1
ATOM 1467 N N . VAL A 1 183 ? 29.924 0.632 -20.208 1.00 64.00 183 VAL A N 1
ATOM 1468 C CA . VAL A 1 183 ? 31.260 1.224 -20.028 1.00 64.00 183 VAL A CA 1
ATOM 1469 C C . VAL A 1 183 ? 32.381 0.256 -20.404 1.00 64.00 183 VAL A C 1
ATOM 1471 O O . VAL A 1 183 ? 33.397 0.665 -20.967 1.00 64.00 183 VAL A O 1
ATOM 1474 N N . THR A 1 184 ? 32.194 -1.038 -20.152 1.00 58.62 184 THR A N 1
ATOM 1475 C CA . THR A 1 184 ? 33.258 -2.040 -20.303 1.00 58.62 184 THR A CA 1
ATOM 1476 C C . THR A 1 184 ? 33.515 -2.419 -21.771 1.00 58.62 184 THR A C 1
ATOM 1478 O O . THR A 1 184 ? 34.650 -2.719 -22.141 1.00 58.62 184 THR A O 1
ATOM 1481 N N . LYS A 1 185 ? 32.503 -2.330 -22.648 1.00 60.66 185 LYS A N 1
ATOM 1482 C CA . LYS A 1 185 ? 32.609 -2.679 -24.081 1.00 60.66 185 LYS A CA 1
ATOM 1483 C C . LYS A 1 185 ? 33.342 -1.669 -24.961 1.00 60.66 185 LYS A C 1
ATOM 1485 O O . LYS A 1 185 ? 33.526 -1.909 -26.151 1.00 60.66 185 LYS A O 1
ATOM 1490 N N . LYS A 1 186 ? 33.841 -0.575 -24.390 1.00 54.59 186 LYS A N 1
ATOM 1491 C CA . LYS A 1 186 ? 34.608 0.445 -25.118 1.00 54.59 186 LYS A CA 1
ATOM 1492 C C . LYS A 1 186 ? 36.013 -0.014 -25.551 1.00 54.59 186 LYS A C 1
ATOM 1494 O O . LYS A 1 186 ? 36.776 0.768 -26.111 1.00 54.59 186 LYS A O 1
ATOM 1499 N N . LYS A 1 187 ? 36.392 -1.268 -25.285 1.00 48.56 187 LYS A N 1
ATOM 1500 C CA . LYS A 1 187 ? 37.720 -1.799 -25.597 1.00 48.56 187 LYS A CA 1
ATOM 1501 C C . LYS A 1 187 ? 37.695 -2.646 -26.883 1.00 48.56 187 LYS A C 1
ATOM 1503 O O . LYS A 1 187 ? 37.200 -3.765 -26.904 1.00 48.56 187 LYS A O 1
ATOM 1508 N N . THR A 1 188 ? 38.294 -2.062 -27.929 1.00 49.59 188 THR A N 1
ATOM 1509 C CA . THR A 1 188 ? 39.226 -2.722 -28.874 1.00 49.59 188 THR A CA 1
ATOM 1510 C C . THR A 1 188 ? 38.697 -3.576 -30.046 1.00 49.59 188 THR A C 1
ATOM 1512 O O . THR A 1 188 ? 39.250 -4.647 -30.269 1.00 49.59 188 THR A O 1
ATOM 1515 N N . GLY A 1 189 ? 37.731 -3.126 -30.870 1.00 50.38 189 GLY A N 1
ATOM 1516 C CA . GLY A 1 189 ? 37.299 -3.966 -32.017 1.00 50.38 189 GLY A CA 1
ATOM 1517 C C . GLY A 1 189 ? 36.833 -3.356 -33.349 1.00 50.38 189 GLY A C 1
ATOM 1518 O O . GLY A 1 189 ? 36.868 -4.077 -34.340 1.00 50.38 189 GLY A O 1
ATOM 1519 N N . PHE A 1 190 ? 36.411 -2.088 -33.454 1.00 49.59 190 PHE A N 1
ATOM 1520 C CA . PHE A 1 190 ? 35.661 -1.623 -34.647 1.00 49.59 190 PHE A CA 1
ATOM 1521 C C . PHE A 1 190 ? 36.215 -0.349 -35.313 1.00 49.59 190 PHE A C 1
ATOM 1523 O O . PHE A 1 190 ? 35.465 0.530 -35.735 1.00 49.59 190 PHE A O 1
ATOM 1530 N N . PHE A 1 191 ? 37.538 -0.259 -35.466 1.00 49.56 191 PHE A N 1
ATOM 1531 C CA . PHE A 1 191 ? 38.226 0.923 -36.014 1.00 49.56 191 PHE A CA 1
ATOM 1532 C C . PHE A 1 191 ? 37.803 1.336 -37.443 1.00 49.56 191 PHE A C 1
ATOM 1534 O O . PHE A 1 191 ? 37.976 2.498 -37.806 1.00 49.56 191 PHE A O 1
ATOM 1541 N N . SER A 1 192 ? 37.230 0.442 -38.256 1.00 51.41 192 SER A N 1
ATOM 1542 C CA . SER A 1 192 ? 36.878 0.749 -39.655 1.00 51.41 192 SER A CA 1
ATOM 1543 C C . SER A 1 192 ? 35.565 1.530 -39.798 1.00 51.41 192 SER A C 1
ATOM 1545 O O . SER A 1 192 ? 35.525 2.519 -40.522 1.00 51.41 192 SER A O 1
ATOM 1547 N N . LEU A 1 193 ? 34.511 1.133 -39.074 1.00 56.75 193 LEU A N 1
ATOM 1548 C CA . LEU A 1 193 ? 33.189 1.777 -39.146 1.00 56.75 193 LEU A CA 1
ATOM 1549 C C . LEU A 1 193 ? 33.121 3.036 -38.265 1.00 56.75 193 LEU A C 1
ATOM 1551 O O . LEU A 1 193 ? 32.415 3.994 -38.564 1.00 56.75 193 LEU A O 1
ATOM 1555 N N . GLU A 1 194 ? 33.903 3.063 -37.184 1.00 56.25 194 GLU A N 1
ATOM 1556 C CA . GLU A 1 194 ? 33.967 4.211 -36.281 1.00 56.25 194 GLU A CA 1
ATOM 1557 C C . GLU A 1 194 ? 34.607 5.440 -36.945 1.00 56.25 194 GLU A C 1
ATOM 1559 O O . GLU A 1 194 ? 34.217 6.571 -36.658 1.00 56.25 194 GLU A O 1
ATOM 1564 N N . ASN A 1 195 ? 35.537 5.236 -37.883 1.00 56.00 195 ASN A N 1
ATOM 1565 C CA . ASN A 1 195 ? 36.124 6.320 -38.671 1.00 56.00 195 ASN A CA 1
ATOM 1566 C C . ASN A 1 195 ? 35.131 6.931 -39.674 1.00 56.00 195 ASN A C 1
ATOM 1568 O O . ASN A 1 195 ? 35.200 8.133 -39.922 1.00 56.00 195 ASN A O 1
ATOM 1572 N N . GLU A 1 196 ? 34.187 6.154 -40.215 1.00 57.88 196 GLU A N 1
ATOM 1573 C CA . GLU A 1 196 ? 33.120 6.676 -41.083 1.00 57.88 196 GLU A CA 1
ATOM 1574 C C . GLU A 1 196 ? 32.120 7.520 -40.287 1.00 57.88 196 GLU A C 1
ATOM 1576 O O . GLU A 1 196 ? 31.815 8.642 -40.684 1.00 57.88 196 GLU A O 1
ATOM 1581 N N . PHE A 1 197 ? 31.705 7.067 -39.100 1.00 60.53 197 PHE A N 1
ATOM 1582 C CA . PHE A 1 197 ? 30.832 7.872 -38.238 1.00 60.53 197 PHE A CA 1
ATOM 1583 C C . PHE A 1 197 ? 31.533 9.108 -37.663 1.00 60.53 197 PHE A C 1
ATOM 1585 O O . PHE A 1 197 ? 30.884 10.134 -37.477 1.00 60.53 197 PHE A O 1
ATOM 1592 N N . LYS A 1 198 ? 32.851 9.054 -37.420 1.00 59.38 198 LYS A N 1
ATOM 1593 C CA . LYS A 1 198 ? 33.659 10.239 -37.072 1.00 59.38 198 LYS A CA 1
ATOM 1594 C C . LYS A 1 198 ? 33.710 11.251 -38.220 1.00 59.38 198 LYS A C 1
ATOM 1596 O O . LYS A 1 198 ? 33.631 12.445 -37.955 1.00 59.38 198 LYS A O 1
ATOM 1601 N N . ARG A 1 199 ? 33.783 10.798 -39.480 1.00 58.25 199 ARG A N 1
ATOM 1602 C CA . ARG A 1 199 ? 33.697 11.668 -40.671 1.00 58.25 199 ARG A CA 1
ATOM 1603 C C . ARG A 1 199 ? 32.297 12.260 -40.865 1.00 58.25 199 ARG A C 1
ATOM 1605 O O . ARG A 1 199 ? 32.194 13.416 -41.249 1.00 58.25 199 ARG A O 1
ATOM 1612 N N . GLU A 1 200 ? 31.243 11.508 -40.544 1.00 59.50 200 GLU A N 1
ATOM 1613 C CA . GLU A 1 200 ? 29.846 11.983 -40.544 1.00 59.50 200 GLU A CA 1
ATOM 1614 C C . GLU A 1 200 ? 29.477 12.831 -39.301 1.00 59.50 200 GLU A C 1
ATOM 1616 O O . GLU A 1 200 ? 28.329 13.250 -39.170 1.00 59.50 200 GLU A O 1
ATOM 1621 N N . GLY A 1 201 ? 30.408 13.075 -38.365 1.00 61.16 201 GLY A N 1
ATOM 1622 C CA . GLY A 1 201 ? 30.154 13.844 -37.135 1.00 61.16 201 GLY A CA 1
ATOM 1623 C C . GLY A 1 201 ? 29.277 13.134 -36.090 1.00 61.16 201 GLY A C 1
ATOM 1624 O O . GLY A 1 201 ? 28.848 13.751 -35.120 1.00 61.16 201 GLY A O 1
ATOM 1625 N N . LYS A 1 202 ? 29.021 11.831 -36.255 1.00 65.19 202 LYS A N 1
ATOM 1626 C CA . LYS A 1 202 ? 28.122 10.999 -35.430 1.00 65.19 202 LYS A CA 1
ATOM 1627 C C . LYS A 1 202 ? 28.876 10.017 -34.532 1.00 65.19 202 LYS A C 1
ATOM 1629 O O . LYS A 1 202 ? 28.411 8.905 -34.267 1.00 65.19 202 LYS A O 1
ATOM 1634 N N . SER A 1 203 ? 30.071 10.388 -34.086 1.00 64.44 203 SER A N 1
ATOM 1635 C CA . SER A 1 203 ? 30.848 9.572 -33.153 1.00 64.44 203 SER A CA 1
ATOM 1636 C C . SER A 1 203 ? 30.302 9.697 -31.737 1.00 64.44 203 SER A C 1
ATOM 1638 O O . SER A 1 203 ? 30.095 10.805 -31.249 1.00 64.44 203 SER A O 1
ATOM 1640 N N . SER A 1 204 ? 30.119 8.564 -31.068 1.00 67.38 204 SER A N 1
ATOM 1641 C CA . SER A 1 204 ? 29.489 8.487 -29.755 1.00 67.38 204 SER A CA 1
ATOM 1642 C C . SER A 1 204 ? 30.347 7.702 -28.770 1.00 67.38 204 SER A C 1
ATOM 1644 O O . SER A 1 204 ? 31.062 6.784 -29.172 1.00 67.38 204 SER A O 1
ATOM 1646 N N . LEU A 1 205 ? 30.277 8.044 -27.480 1.00 67.81 205 LEU A N 1
ATOM 1647 C CA . LEU A 1 205 ? 31.099 7.431 -26.428 1.00 67.81 205 LEU A CA 1
ATOM 1648 C C . LEU A 1 205 ? 30.863 5.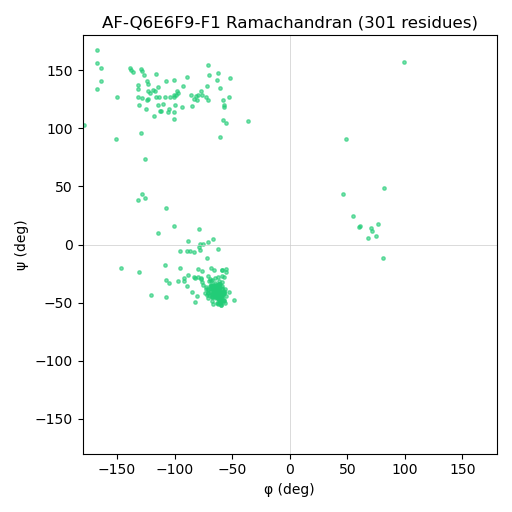919 -26.279 1.00 67.81 205 LEU A C 1
ATOM 1650 O O . LEU A 1 205 ? 31.816 5.221 -25.930 1.00 67.81 205 LEU A O 1
ATOM 1654 N N . TYR A 1 206 ? 29.647 5.429 -26.546 1.00 71.25 206 TYR A N 1
ATOM 1655 C CA . TYR A 1 206 ? 29.275 4.009 -26.436 1.00 71.25 206 TYR A CA 1
ATOM 1656 C C . TYR A 1 206 ? 28.918 3.362 -27.787 1.00 71.25 206 TYR A C 1
ATOM 1658 O O . TYR A 1 206 ? 28.447 2.227 -27.830 1.00 71.25 206 TYR A O 1
ATOM 1666 N N . GLY A 1 207 ? 29.181 4.062 -28.894 1.00 75.19 207 GLY A N 1
ATOM 1667 C CA . GLY A 1 207 ? 28.994 3.563 -30.255 1.00 75.19 207 GLY A CA 1
ATOM 1668 C C . GLY A 1 207 ? 27.703 4.025 -30.935 1.00 75.19 207 GLY A C 1
ATOM 1669 O O . GLY A 1 207 ? 26.708 4.382 -30.297 1.00 75.19 207 GLY A O 1
ATOM 1670 N N . THR A 1 208 ? 27.749 3.995 -32.267 1.00 82.31 208 THR A N 1
ATOM 1671 C CA . THR A 1 208 ? 26.663 4.405 -33.162 1.00 82.31 208 THR A CA 1
ATOM 1672 C C . THR A 1 208 ? 26.302 3.248 -34.089 1.00 82.31 208 THR A C 1
ATOM 1674 O O . THR A 1 208 ? 27.182 2.641 -34.700 1.00 82.31 208 THR A O 1
ATOM 1677 N N . TYR A 1 209 ? 25.009 2.947 -34.221 1.00 86.38 209 TYR A N 1
ATOM 1678 C CA . TYR A 1 209 ? 24.514 1.888 -35.103 1.00 86.38 209 TYR A CA 1
ATOM 1679 C C . TYR A 1 209 ? 23.530 2.431 -36.134 1.00 86.38 209 TYR A C 1
ATOM 1681 O O . TYR A 1 209 ? 22.556 3.091 -35.784 1.00 86.38 209 TYR A O 1
ATOM 1689 N N . LYS A 1 210 ? 23.749 2.087 -37.407 1.00 89.06 210 LYS A N 1
ATOM 1690 C CA . LYS A 1 210 ? 22.872 2.445 -38.527 1.00 89.06 210 LYS A CA 1
ATOM 1691 C C . LYS A 1 210 ? 21.939 1.285 -38.880 1.00 89.06 210 LYS A C 1
ATOM 1693 O O . LYS A 1 210 ? 22.396 0.164 -39.119 1.00 89.06 210 LYS A O 1
ATOM 1698 N N . TYR A 1 211 ? 20.639 1.557 -38.961 1.00 90.62 211 TYR A N 1
ATOM 1699 C CA . TYR A 1 211 ? 19.620 0.586 -39.356 1.00 90.62 211 TYR A CA 1
ATOM 1700 C C . TYR A 1 211 ? 18.679 1.146 -40.413 1.00 90.62 211 TYR A C 1
ATOM 1702 O O . TYR A 1 211 ? 18.043 2.169 -40.206 1.00 90.62 211 TYR A O 1
ATOM 1710 N N . THR A 1 212 ? 18.515 0.432 -41.522 1.00 90.44 212 THR A N 1
ATOM 1711 C CA . THR A 1 212 ? 17.447 0.718 -42.490 1.00 90.44 212 THR A CA 1
ATOM 1712 C C . THR A 1 212 ? 16.082 0.361 -41.897 1.00 90.44 212 THR A C 1
ATOM 1714 O O . THR A 1 212 ? 15.960 -0.643 -41.185 1.00 90.44 212 THR A O 1
ATOM 1717 N N . ALA A 1 213 ? 15.039 1.122 -42.234 1.00 89.69 213 ALA A N 1
ATOM 1718 C CA . ALA A 1 213 ? 13.682 0.907 -41.729 1.00 89.69 213 ALA A CA 1
ATOM 1719 C C . ALA A 1 213 ? 13.152 -0.510 -42.027 1.00 89.69 213 ALA A C 1
ATOM 1721 O O . ALA A 1 213 ? 12.591 -1.160 -41.146 1.00 89.69 213 ALA A O 1
ATOM 1722 N N . GLY A 1 214 ? 13.429 -1.056 -43.219 1.00 88.31 214 GLY A N 1
ATOM 1723 C CA . GLY A 1 214 ? 13.076 -2.444 -43.557 1.00 88.31 214 GLY A CA 1
ATOM 1724 C C . GLY A 1 214 ? 13.702 -3.490 -42.619 1.00 88.31 214 GLY A C 1
ATOM 1725 O O . GLY A 1 214 ? 13.058 -4.474 -42.245 1.00 88.31 214 GLY A O 1
ATOM 1726 N N . ARG A 1 215 ? 14.937 -3.252 -42.151 1.00 89.56 215 ARG A N 1
ATOM 1727 C CA . ARG A 1 215 ? 15.623 -4.149 -41.207 1.00 89.56 215 ARG A CA 1
ATOM 1728 C C . ARG A 1 215 ? 15.025 -4.060 -39.805 1.00 89.56 215 ARG A C 1
ATOM 1730 O O . ARG A 1 215 ? 14.909 -5.088 -39.144 1.00 89.56 215 ARG A O 1
ATOM 1737 N N . LEU A 1 216 ? 14.640 -2.864 -39.355 1.00 91.00 216 LEU A N 1
ATOM 1738 C CA . LEU A 1 216 ? 13.944 -2.690 -38.074 1.00 91.00 216 LEU A CA 1
ATOM 1739 C C . LEU A 1 216 ? 12.555 -3.331 -38.092 1.00 91.00 216 LEU A C 1
ATOM 1741 O O . LEU A 1 216 ? 12.175 -3.965 -37.112 1.00 91.00 216 LEU A O 1
ATOM 1745 N N . ARG A 1 217 ? 11.839 -3.239 -39.217 1.00 89.25 217 ARG A N 1
ATOM 1746 C CA . ARG A 1 217 ? 10.530 -3.878 -39.397 1.00 89.25 217 ARG A CA 1
ATOM 1747 C C . ARG A 1 217 ? 10.621 -5.401 -39.360 1.00 89.25 217 ARG A C 1
ATOM 1749 O O . ARG A 1 217 ? 9.858 -6.042 -38.652 1.00 89.25 217 ARG A O 1
ATOM 1756 N N . THR A 1 218 ? 11.612 -5.976 -40.044 1.00 89.69 218 THR A N 1
ATOM 1757 C CA . THR A 1 218 ? 11.863 -7.433 -40.017 1.00 89.69 218 THR A CA 1
ATOM 1758 C C . THR A 1 218 ? 12.189 -7.929 -38.607 1.00 89.69 218 THR A C 1
ATOM 1760 O O . THR A 1 218 ? 11.820 -9.032 -38.227 1.00 89.69 218 THR A O 1
ATOM 1763 N N . LYS A 1 219 ? 12.868 -7.100 -37.808 1.00 89.44 219 LYS A N 1
ATOM 1764 C CA . LYS A 1 219 ? 13.165 -7.390 -36.401 1.00 89.44 219 LYS A CA 1
ATOM 1765 C C . LYS A 1 219 ? 11.986 -7.143 -35.449 1.00 89.44 219 LYS A C 1
ATOM 1767 O O . LYS A 1 219 ? 12.155 -7.348 -34.255 1.00 89.44 219 LYS A O 1
ATOM 1772 N N . GLY A 1 220 ? 10.841 -6.662 -35.937 1.00 87.50 220 GLY A N 1
ATOM 1773 C CA . GLY A 1 220 ? 9.688 -6.317 -35.100 1.00 87.50 220 GLY A CA 1
ATOM 1774 C C . GLY A 1 220 ? 9.880 -5.065 -34.238 1.00 87.50 220 GLY A C 1
ATOM 1775 O O . GLY A 1 220 ? 9.107 -4.836 -33.318 1.00 87.50 220 GLY A O 1
ATOM 1776 N N . VAL A 1 221 ? 10.905 -4.251 -34.515 1.00 92.50 221 VAL A N 1
ATOM 1777 C CA . VAL A 1 221 ? 11.186 -3.016 -33.763 1.00 92.50 221 VAL A CA 1
ATOM 1778 C C . VAL A 1 221 ? 10.377 -1.851 -34.311 1.00 92.50 221 VAL A C 1
ATOM 1780 O O . VAL A 1 221 ? 9.870 -1.058 -33.536 1.00 92.50 221 VAL A O 1
ATOM 1783 N N . LEU A 1 222 ? 10.245 -1.746 -35.634 1.00 91.56 222 LEU A N 1
ATOM 1784 C CA . LEU A 1 222 ? 9.482 -0.685 -36.292 1.00 91.56 222 LEU A CA 1
ATOM 1785 C C . LEU A 1 222 ? 8.099 -1.214 -36.685 1.00 91.56 222 LEU A C 1
ATOM 1787 O O . LEU A 1 222 ? 8.009 -2.153 -37.478 1.00 91.56 222 LEU A O 1
ATOM 1791 N N . VAL A 1 223 ? 7.045 -0.597 -36.153 1.00 89.31 223 VAL A N 1
ATOM 1792 C CA . VAL A 1 223 ? 5.642 -0.898 -36.479 1.00 89.31 223 VAL A CA 1
ATOM 1793 C C . VAL A 1 223 ? 5.244 -0.170 -37.761 1.00 89.31 223 VAL A C 1
ATOM 1795 O O . VAL A 1 223 ? 4.758 -0.789 -38.709 1.00 89.31 223 VAL A O 1
ATOM 1798 N N . GLY A 1 224 ? 5.525 1.132 -37.827 1.00 85.44 224 GLY A N 1
ATOM 1799 C CA . GLY A 1 224 ? 5.183 1.977 -38.965 1.00 85.44 224 GLY A CA 1
ATOM 1800 C C . GLY A 1 224 ? 5.876 3.334 -38.914 1.00 85.44 224 GLY A C 1
ATOM 1801 O O . GLY A 1 224 ? 6.464 3.705 -37.903 1.00 85.44 224 GLY A O 1
ATOM 1802 N N . ILE A 1 225 ? 5.823 4.061 -40.027 1.00 85.81 225 ILE A N 1
ATOM 1803 C CA . ILE A 1 225 ? 6.258 5.457 -40.127 1.00 85.81 225 ILE A CA 1
ATOM 1804 C C . ILE A 1 225 ? 5.044 6.239 -40.630 1.00 85.81 225 ILE A C 1
ATOM 1806 O O . ILE A 1 225 ? 4.451 5.863 -41.642 1.00 85.81 225 ILE A O 1
ATOM 1810 N N . LYS A 1 226 ? 4.649 7.281 -39.904 1.00 81.00 226 LYS A N 1
ATOM 1811 C CA . LYS A 1 226 ? 3.571 8.199 -40.266 1.00 81.00 226 LYS A CA 1
ATOM 1812 C C . LYS A 1 226 ? 3.948 8.932 -41.557 1.00 81.00 226 LYS A C 1
ATOM 1814 O O . LYS A 1 226 ? 5.110 9.263 -41.783 1.00 81.00 226 LYS A O 1
ATOM 1819 N N . GLU A 1 227 ? 2.958 9.136 -42.425 1.00 68.19 227 GLU A N 1
ATOM 1820 C CA . GLU A 1 227 ? 3.079 9.923 -43.667 1.00 68.19 227 GLU A CA 1
ATOM 1821 C C . GLU A 1 227 ? 4.105 9.406 -44.700 1.00 68.19 227 GLU A C 1
ATOM 1823 O O . GLU A 1 227 ? 4.467 10.120 -45.632 1.00 68.19 227 GLU A O 1
ATOM 1828 N N . THR A 1 228 ? 4.569 8.156 -44.581 1.00 66.88 228 THR A N 1
ATOM 1829 C CA . THR A 1 228 ? 5.520 7.554 -45.529 1.00 66.88 228 THR A CA 1
ATOM 1830 C C . THR A 1 228 ? 4.974 6.251 -46.111 1.00 66.88 228 THR A C 1
ATOM 1832 O O . THR A 1 228 ? 4.679 5.306 -45.379 1.00 66.88 228 THR A O 1
ATOM 1835 N N . ASP A 1 229 ? 4.900 6.166 -47.442 1.00 68.69 229 ASP A N 1
ATOM 1836 C CA . ASP A 1 229 ? 4.464 4.955 -48.143 1.00 68.69 229 ASP A CA 1
ATOM 1837 C C . ASP A 1 229 ? 5.393 3.759 -47.898 1.00 68.69 229 ASP A C 1
ATOM 1839 O O . ASP A 1 229 ? 6.620 3.890 -47.826 1.00 68.69 229 ASP A O 1
ATOM 1843 N N . SER A 1 230 ? 4.814 2.547 -47.891 1.00 66.12 230 SER A N 1
ATOM 1844 C CA . SER A 1 230 ? 5.551 1.286 -47.691 1.00 66.12 230 SER A CA 1
ATOM 1845 C C . SER A 1 230 ? 6.711 1.071 -48.678 1.00 66.12 230 SER A C 1
ATOM 1847 O O . SER A 1 230 ? 7.642 0.322 -48.377 1.00 66.12 230 SER A O 1
ATOM 1849 N N . SER A 1 231 ? 6.689 1.749 -49.828 1.00 68.75 231 SER A N 1
ATOM 1850 C CA . SER A 1 231 ? 7.741 1.692 -50.847 1.00 68.75 231 SER A CA 1
ATOM 1851 C C . SER A 1 231 ? 9.002 2.491 -50.485 1.00 68.75 231 SER A C 1
ATOM 1853 O O . SER A 1 231 ? 10.076 2.198 -51.008 1.00 68.75 231 SER A O 1
ATOM 1855 N N . LEU A 1 232 ? 8.908 3.493 -49.604 1.00 70.19 232 LEU A N 1
ATOM 1856 C CA . LEU A 1 232 ? 10.024 4.385 -49.262 1.00 70.19 232 LEU A CA 1
ATOM 1857 C C . LEU A 1 232 ? 10.875 3.871 -48.091 1.00 70.19 232 LEU A C 1
ATOM 1859 O O . LEU A 1 232 ? 11.946 4.415 -47.828 1.00 70.19 232 LEU A O 1
ATOM 1863 N N . PHE A 1 233 ? 10.471 2.775 -47.439 1.00 73.38 233 PHE A N 1
ATOM 1864 C CA . PHE A 1 233 ? 11.186 2.167 -46.305 1.00 73.38 233 PHE A CA 1
ATOM 1865 C C . PHE A 1 233 ? 12.626 1.740 -46.636 1.00 73.38 233 PHE A C 1
ATOM 1867 O O . PHE A 1 233 ? 13.452 1.616 -45.732 1.00 73.38 233 PHE A O 1
ATOM 1874 N N . GLY A 1 234 ? 12.954 1.522 -47.914 1.00 75.00 234 GLY A N 1
ATOM 1875 C CA . GLY A 1 234 ? 14.328 1.251 -48.350 1.00 75.00 234 GLY A CA 1
ATOM 1876 C C . GLY A 1 234 ? 15.251 2.474 -48.272 1.00 75.00 234 GLY A C 1
ATOM 1877 O O . GLY A 1 234 ? 16.454 2.322 -48.082 1.00 75.00 234 GLY A O 1
ATOM 1878 N N . SER A 1 235 ? 14.694 3.684 -48.375 1.00 83.06 235 SER A N 1
ATOM 1879 C CA . SER A 1 235 ? 15.439 4.951 -48.354 1.00 83.06 235 SER A CA 1
ATOM 1880 C C . SER A 1 235 ? 15.514 5.603 -46.969 1.00 83.06 235 SER A C 1
ATOM 1882 O O . SER A 1 235 ? 16.195 6.621 -46.821 1.00 83.06 235 SER A O 1
ATOM 1884 N N . VAL A 1 236 ? 14.821 5.041 -45.972 1.00 88.44 236 VAL A N 1
ATOM 1885 C CA . VAL A 1 236 ? 14.810 5.535 -44.589 1.00 88.44 236 VAL A CA 1
ATOM 1886 C C . VAL A 1 236 ? 15.794 4.743 -43.736 1.00 88.44 236 VAL A C 1
ATOM 1888 O O . VAL A 1 236 ? 15.788 3.507 -43.729 1.00 88.44 236 VAL A O 1
ATOM 1891 N N . TYR A 1 237 ? 16.621 5.452 -42.975 1.00 89.75 237 TYR A N 1
ATOM 1892 C CA . TYR A 1 237 ? 17.551 4.863 -42.021 1.00 89.75 237 TYR A CA 1
ATOM 1893 C C . TYR A 1 237 ? 17.550 5.625 -40.702 1.00 89.75 237 TYR A C 1
ATOM 1895 O O . TYR A 1 237 ? 17.350 6.834 -40.647 1.00 89.75 237 TYR A O 1
ATOM 1903 N N . PHE A 1 238 ? 17.791 4.877 -39.635 1.00 90.38 238 PHE A N 1
ATOM 1904 C CA . PHE A 1 238 ? 17.863 5.353 -38.268 1.00 90.38 238 PHE A CA 1
ATOM 1905 C C . PHE A 1 238 ? 19.286 5.177 -37.750 1.00 90.38 238 PHE A C 1
ATOM 1907 O O . PHE A 1 238 ? 19.891 4.115 -37.942 1.00 90.38 238 PHE A O 1
ATOM 1914 N N . TYR A 1 239 ? 19.802 6.194 -37.072 1.00 89.38 239 TYR A N 1
ATOM 1915 C CA . TYR A 1 239 ? 21.002 6.087 -36.255 1.00 89.38 239 TYR A CA 1
ATOM 1916 C C . TYR A 1 239 ? 20.597 5.954 -34.796 1.00 89.38 239 TYR A C 1
ATOM 1918 O O . TYR A 1 239 ? 19.847 6.778 -34.283 1.00 89.38 239 TYR A O 1
ATOM 1926 N N . LEU A 1 240 ? 21.107 4.918 -34.139 1.00 89.75 240 LEU A N 1
ATOM 1927 C CA . LEU A 1 240 ? 21.048 4.757 -32.692 1.00 89.75 240 LEU A CA 1
ATOM 1928 C C . LEU A 1 240 ? 22.400 5.171 -32.124 1.00 89.75 240 LEU A C 1
ATOM 1930 O O . LEU A 1 240 ? 23.416 4.540 -32.418 1.00 89.75 240 LEU A O 1
ATOM 1934 N N . ILE A 1 241 ? 22.403 6.251 -31.355 1.00 87.81 241 ILE A N 1
ATOM 1935 C CA . ILE A 1 241 ? 23.581 6.919 -30.807 1.00 87.81 241 ILE A CA 1
ATOM 1936 C C . ILE A 1 241 ? 23.467 6.868 -29.281 1.00 87.81 241 ILE A C 1
ATOM 1938 O O . ILE A 1 241 ? 22.415 7.179 -28.727 1.00 87.81 241 ILE A O 1
ATOM 1942 N N . CYS A 1 242 ? 24.534 6.487 -28.582 1.00 85.00 242 CYS A N 1
ATOM 1943 C CA . CYS A 1 242 ? 24.528 6.361 -27.122 1.00 85.00 242 CYS A CA 1
ATOM 1944 C C . CYS A 1 242 ? 25.713 7.131 -26.526 1.00 85.00 242 CYS A C 1
ATOM 1946 O O . CYS A 1 242 ? 26.832 6.619 -26.477 1.00 85.00 242 CYS A O 1
ATOM 1948 N N . ASN A 1 243 ? 25.480 8.373 -26.091 1.00 79.31 243 ASN A N 1
ATOM 1949 C CA . ASN A 1 243 ? 26.518 9.210 -25.471 1.00 79.31 243 ASN A CA 1
ATOM 1950 C C . ASN A 1 243 ? 26.594 9.022 -23.958 1.00 79.31 243 ASN A C 1
ATOM 1952 O O . ASN A 1 243 ? 27.694 9.014 -23.415 1.00 79.31 243 ASN A O 1
ATOM 1956 N N . ASP A 1 244 ? 25.446 8.817 -23.317 1.00 80.56 244 ASP A N 1
ATOM 1957 C CA . ASP A 1 244 ? 25.316 8.622 -21.879 1.00 80.56 244 ASP A CA 1
ATOM 1958 C C . ASP A 1 244 ? 24.788 7.214 -21.595 1.00 80.56 244 ASP A C 1
ATOM 1960 O O . ASP A 1 244 ? 23.990 6.686 -22.380 1.00 80.56 244 ASP A O 1
ATOM 1964 N N . PRO A 1 245 ? 25.197 6.576 -20.484 1.00 74.50 245 PRO A N 1
ATOM 1965 C CA . PRO A 1 245 ? 24.589 5.318 -20.089 1.00 74.50 245 PRO A CA 1
ATOM 1966 C C . PRO A 1 245 ? 23.093 5.560 -19.839 1.00 74.50 245 PRO A C 1
ATOM 1968 O O . PRO A 1 245 ? 22.730 6.525 -19.173 1.00 74.50 245 PRO A O 1
ATOM 1971 N N . LEU A 1 246 ? 22.233 4.674 -20.360 1.00 83.56 246 LEU A N 1
ATOM 1972 C CA . LEU A 1 246 ? 20.758 4.702 -20.248 1.00 83.56 246 LEU A CA 1
ATOM 1973 C C . LEU A 1 246 ? 20.004 5.631 -21.219 1.00 83.56 246 LEU A C 1
ATOM 1975 O O . LEU A 1 246 ? 18.779 5.499 -21.311 1.00 83.56 246 LEU A O 1
ATOM 1979 N N . VAL A 1 247 ? 20.683 6.525 -21.947 1.00 89.19 247 VAL A N 1
ATOM 1980 C CA . VAL A 1 247 ? 20.044 7.467 -22.886 1.00 89.19 247 VAL A CA 1
ATOM 1981 C C . VAL A 1 247 ? 20.459 7.161 -24.323 1.00 89.19 247 VAL A C 1
ATOM 1983 O O . VAL A 1 247 ? 21.634 7.245 -24.681 1.00 89.19 247 VAL A O 1
ATOM 1986 N N . PHE A 1 248 ? 19.472 6.856 -25.164 1.00 89.50 248 PHE A N 1
ATOM 1987 C CA . PHE A 1 248 ? 19.663 6.539 -26.574 1.00 89.50 248 PHE A CA 1
ATOM 1988 C C . PHE A 1 248 ? 19.080 7.648 -27.438 1.00 89.50 248 PHE A C 1
ATOM 1990 O O . PHE A 1 248 ? 17.871 7.863 -27.465 1.00 89.50 248 PHE A O 1
ATOM 1997 N N . ARG A 1 249 ? 19.943 8.339 -28.174 1.00 90.44 249 ARG A N 1
ATOM 1998 C CA . ARG A 1 249 ? 19.536 9.296 -29.197 1.00 90.44 249 ARG A CA 1
ATOM 1999 C C . ARG A 1 249 ? 19.239 8.546 -30.489 1.00 90.44 249 ARG A C 1
ATOM 2001 O O . ARG A 1 249 ? 20.088 7.814 -30.997 1.00 90.44 249 ARG A O 1
ATOM 2008 N N . ILE A 1 250 ? 18.042 8.742 -31.016 1.00 91.06 250 ILE A N 1
ATOM 2009 C CA . ILE A 1 250 ? 17.573 8.163 -32.267 1.00 91.06 250 ILE A CA 1
ATOM 2010 C C . ILE A 1 250 ? 17.470 9.288 -33.280 1.00 91.06 250 ILE A C 1
ATOM 2012 O O . ILE A 1 250 ? 16.740 10.249 -33.068 1.00 91.06 250 ILE A O 1
ATOM 2016 N N . GLU A 1 251 ? 18.192 9.173 -34.387 1.00 90.44 251 GLU A N 1
ATOM 2017 C CA . GLU A 1 251 ? 18.111 10.137 -35.481 1.00 90.44 251 GLU A CA 1
ATOM 2018 C C . GLU A 1 251 ? 17.566 9.458 -36.730 1.00 90.44 251 GLU A C 1
ATOM 2020 O O . GLU A 1 251 ? 18.098 8.440 -37.176 1.00 90.44 251 GLU A O 1
ATOM 2025 N N . MET A 1 252 ? 16.515 10.028 -37.309 1.00 90.06 252 MET A N 1
ATOM 2026 C CA . MET A 1 252 ? 15.878 9.530 -38.521 1.00 90.06 252 MET A CA 1
ATOM 2027 C C . MET A 1 252 ? 16.332 10.337 -39.736 1.00 90.06 252 MET A C 1
ATOM 2029 O O . MET A 1 252 ? 16.231 11.566 -39.757 1.00 90.06 252 MET A O 1
ATOM 2033 N N . PHE A 1 253 ? 16.777 9.628 -40.771 1.00 87.69 253 PHE A N 1
ATOM 2034 C CA . PHE A 1 253 ? 17.190 10.196 -42.046 1.00 87.69 253 PHE A CA 1
ATOM 2035 C C . PHE A 1 253 ? 16.388 9.596 -43.197 1.00 87.69 253 PHE A C 1
ATOM 2037 O O . PHE A 1 253 ? 16.175 8.384 -43.271 1.00 87.69 253 PHE A O 1
ATOM 2044 N N . ILE A 1 254 ? 15.991 10.457 -44.131 1.00 86.75 254 ILE A N 1
ATOM 2045 C CA . ILE A 1 254 ? 15.317 10.082 -45.374 1.00 86.75 254 ILE A CA 1
ATOM 2046 C C . ILE A 1 254 ? 16.133 10.665 -46.524 1.00 86.75 254 ILE A C 1
ATOM 2048 O O . ILE A 1 254 ? 16.255 11.884 -46.622 1.00 86.75 254 ILE A O 1
ATOM 2052 N N . LYS A 1 255 ? 16.700 9.806 -47.389 1.00 80.38 255 LYS A N 1
ATOM 2053 C CA . LYS A 1 255 ? 17.516 10.227 -48.552 1.00 80.38 255 LYS A CA 1
ATOM 2054 C C . LYS A 1 255 ? 18.557 11.316 -48.204 1.00 80.38 255 LYS A C 1
ATOM 2056 O O . LYS A 1 255 ? 18.702 12.286 -48.937 1.00 80.38 255 LYS A O 1
ATOM 2061 N N . ASP A 1 256 ? 19.240 11.153 -47.069 1.00 75.94 256 ASP A N 1
ATOM 2062 C CA . ASP A 1 256 ? 20.291 12.051 -46.556 1.00 75.94 256 ASP A CA 1
ATOM 2063 C C . ASP A 1 256 ? 19.856 13.389 -45.944 1.00 75.94 256 ASP A C 1
ATOM 2065 O O . ASP A 1 256 ? 20.685 14.181 -45.501 1.00 75.94 256 ASP A O 1
ATOM 2069 N N . ARG A 1 257 ? 18.547 13.608 -45.780 1.00 81.94 257 ARG A N 1
ATOM 2070 C CA . ARG A 1 257 ? 18.018 14.685 -44.934 1.00 81.94 257 ARG A CA 1
ATOM 2071 C C . ARG A 1 257 ? 17.655 14.145 -43.551 1.00 81.94 257 ARG A C 1
ATOM 2073 O O . ARG A 1 257 ? 16.933 13.154 -43.449 1.00 81.94 257 ARG A O 1
ATOM 2080 N N . MET A 1 258 ? 18.115 14.818 -42.496 1.00 83.38 258 MET A N 1
ATOM 2081 C CA . MET A 1 258 ? 17.655 14.567 -41.127 1.00 83.38 258 MET A CA 1
ATOM 2082 C C . MET A 1 258 ? 16.216 15.067 -40.982 1.00 83.38 258 MET A C 1
ATOM 2084 O O . MET A 1 258 ? 15.936 16.226 -41.281 1.00 83.38 258 MET A O 1
ATOM 2088 N N . VAL A 1 259 ? 15.311 14.192 -40.554 1.00 85.50 259 VAL A N 1
ATOM 2089 C CA . VAL A 1 259 ? 13.880 14.511 -40.421 1.00 85.50 259 VAL A CA 1
ATOM 2090 C C . VAL A 1 259 ? 13.470 14.648 -38.958 1.00 85.50 259 VAL A C 1
ATOM 2092 O O . VAL A 1 259 ? 12.608 15.457 -38.639 1.00 85.50 259 VAL A O 1
ATOM 2095 N N . GLY A 1 260 ? 14.122 13.919 -38.053 1.00 83.69 260 GLY A N 1
ATOM 2096 C CA . GLY A 1 260 ? 13.860 14.045 -36.626 1.00 83.69 260 GLY A CA 1
ATOM 2097 C C . GLY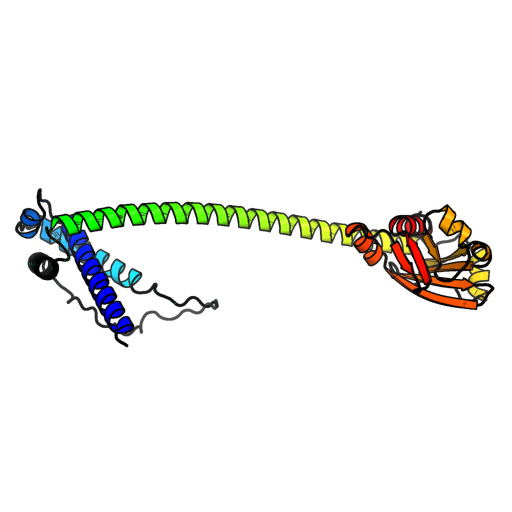 A 1 260 ? 14.964 13.435 -35.781 1.00 83.69 260 GLY A C 1
ATOM 2098 O O . GLY A 1 260 ? 15.647 12.501 -36.210 1.00 83.69 260 GLY A O 1
ATOM 2099 N N . SER A 1 261 ? 15.122 13.971 -34.577 1.00 88.62 261 SER A N 1
ATOM 2100 C CA . SER A 1 261 ? 15.984 13.415 -33.541 1.00 88.62 261 SER A CA 1
ATOM 2101 C C . SER A 1 261 ? 15.220 13.360 -32.232 1.00 88.62 261 SER A C 1
ATOM 2103 O O . SER A 1 261 ? 14.623 14.366 -31.849 1.00 88.62 261 SER A O 1
ATOM 2105 N N . ASP A 1 262 ? 15.295 12.237 -31.535 1.00 91.12 262 ASP A N 1
ATOM 2106 C CA . ASP A 1 262 ? 14.627 12.044 -30.254 1.00 91.12 262 ASP A CA 1
ATOM 2107 C C . ASP A 1 262 ? 15.546 11.318 -29.268 1.00 91.12 262 ASP A C 1
ATOM 2109 O O . ASP A 1 262 ? 16.419 10.550 -29.676 1.00 91.12 262 ASP A O 1
ATOM 2113 N N . ASN A 1 263 ? 15.386 11.576 -27.973 1.00 90.94 263 ASN A N 1
ATOM 2114 C CA . ASN A 1 263 ? 16.184 10.942 -26.926 1.00 90.94 263 ASN A CA 1
ATOM 2115 C C . ASN A 1 263 ? 15.289 10.024 -26.101 1.00 90.94 263 ASN A C 1
ATOM 2117 O O . ASN A 1 263 ? 14.427 10.486 -25.362 1.00 90.94 263 ASN A O 1
ATOM 2121 N N . VAL A 1 264 ? 15.552 8.724 -26.166 1.00 91.00 264 VAL A N 1
ATOM 2122 C CA . VAL A 1 264 ? 14.770 7.711 -25.464 1.00 91.00 264 VAL A CA 1
ATOM 2123 C C . VAL A 1 264 ? 15.575 7.138 -24.305 1.00 91.00 264 VAL A C 1
ATOM 2125 O O . VAL A 1 264 ? 16.705 6.671 -24.475 1.00 91.00 264 VAL A O 1
ATOM 2128 N N . ARG A 1 265 ? 14.987 7.150 -23.106 1.00 90.62 265 ARG A N 1
ATOM 2129 C CA . ARG A 1 265 ? 15.587 6.556 -21.905 1.00 90.62 265 ARG A CA 1
ATOM 2130 C C . ARG A 1 265 ? 15.128 5.114 -21.729 1.00 90.62 265 ARG A C 1
ATOM 2132 O O . ARG A 1 265 ? 13.937 4.825 -21.824 1.00 90.62 265 ARG A O 1
ATOM 2139 N N . ILE A 1 266 ? 16.050 4.214 -21.385 1.00 88.94 266 ILE A N 1
ATOM 2140 C CA . ILE A 1 266 ? 15.700 2.804 -21.132 1.00 88.94 266 ILE A CA 1
ATOM 2141 C C . ILE A 1 266 ? 14.718 2.653 -19.962 1.00 88.94 266 ILE A C 1
ATOM 2143 O O . ILE A 1 266 ? 13.810 1.830 -20.030 1.00 88.94 266 ILE A O 1
ATOM 2147 N N . ASP A 1 267 ? 14.830 3.501 -18.936 1.00 89.81 267 ASP A N 1
ATOM 2148 C CA . ASP A 1 267 ? 13.914 3.529 -17.789 1.00 89.81 267 ASP A CA 1
ATOM 2149 C C . ASP A 1 267 ? 12.469 3.779 -18.228 1.00 89.81 267 ASP A C 1
ATOM 2151 O O . ASP A 1 267 ? 11.528 3.221 -17.668 1.00 89.81 267 ASP A O 1
ATOM 2155 N N . GLU A 1 268 ? 12.287 4.639 -19.229 1.00 90.75 268 GLU A N 1
ATOM 2156 C CA . GLU A 1 268 ? 10.974 4.997 -19.748 1.00 90.75 268 GLU A CA 1
ATOM 2157 C C . GLU A 1 268 ? 10.384 3.857 -20.574 1.00 90.75 268 GLU A C 1
ATOM 2159 O O . GLU A 1 268 ? 9.229 3.490 -20.373 1.00 90.75 268 GLU A O 1
ATOM 2164 N N . LEU A 1 269 ? 11.202 3.202 -21.400 1.00 90.38 269 LEU A N 1
ATOM 2165 C CA . LEU A 1 269 ? 10.801 2.000 -22.134 1.00 90.38 269 LEU A CA 1
ATOM 2166 C C . LEU A 1 269 ? 10.392 0.860 -21.195 1.00 90.38 269 LEU A C 1
ATOM 2168 O O . LEU A 1 269 ? 9.382 0.195 -21.422 1.00 90.38 269 LEU A O 1
ATOM 2172 N N . LEU A 1 270 ? 11.139 0.648 -20.108 1.00 89.00 270 LEU A N 1
ATOM 2173 C CA . LEU A 1 270 ? 10.806 -0.361 -19.101 1.00 89.00 270 LEU A CA 1
ATOM 2174 C C . LEU A 1 270 ? 9.507 -0.016 -18.365 1.00 89.00 270 LEU A C 1
ATOM 2176 O O . LEU A 1 270 ? 8.679 -0.901 -18.144 1.00 89.00 270 LEU A O 1
ATOM 2180 N N . LYS A 1 271 ? 9.282 1.264 -18.038 1.00 89.75 271 LYS A N 1
ATOM 2181 C CA . LYS A 1 271 ? 7.999 1.731 -17.489 1.00 89.75 271 LYS A CA 1
ATOM 2182 C C . LYS A 1 271 ? 6.856 1.453 -18.462 1.00 89.75 271 LYS A C 1
ATOM 2184 O O . LYS A 1 271 ? 5.855 0.871 -18.055 1.00 89.75 271 LYS A O 1
ATOM 2189 N N . MET A 1 272 ? 7.012 1.807 -19.737 1.00 91.94 272 MET A N 1
ATOM 2190 C CA . MET A 1 272 ? 6.007 1.556 -20.773 1.00 91.94 272 MET A CA 1
ATOM 2191 C C . MET A 1 272 ? 5.688 0.061 -20.908 1.00 91.94 272 MET A C 1
ATOM 2193 O O . MET A 1 272 ? 4.511 -0.303 -20.946 1.00 91.94 272 MET A O 1
ATOM 2197 N N . LYS A 1 273 ? 6.705 -0.815 -20.860 1.00 90.25 273 LYS A N 1
ATOM 2198 C CA . LYS A 1 273 ? 6.516 -2.276 -20.840 1.00 90.25 273 LYS A CA 1
ATOM 2199 C C . LYS A 1 273 ? 5.689 -2.724 -19.632 1.00 90.25 273 LYS A C 1
ATOM 2201 O O . LYS A 1 273 ? 4.754 -3.503 -19.794 1.00 90.25 273 LYS A O 1
ATOM 2206 N N . CYS A 1 274 ? 5.988 -2.210 -18.438 1.00 88.25 274 CYS A N 1
ATOM 2207 C CA . CYS A 1 274 ? 5.241 -2.524 -17.215 1.00 88.25 274 CYS A CA 1
ATOM 2208 C C . CYS A 1 274 ? 3.778 -2.059 -17.264 1.00 88.25 274 CYS A C 1
ATOM 2210 O O . CYS A 1 274 ? 2.907 -2.758 -16.753 1.00 88.25 274 CYS A O 1
ATOM 2212 N N . TYR A 1 275 ? 3.498 -0.912 -17.888 1.00 91.62 275 TYR A N 1
ATOM 2213 C CA . TYR A 1 275 ? 2.131 -0.418 -18.093 1.00 91.62 275 TYR A CA 1
ATOM 2214 C C . TYR A 1 275 ? 1.388 -1.124 -19.239 1.00 91.62 275 TYR A C 1
ATOM 2216 O O . TYR A 1 275 ? 0.205 -0.865 -19.447 1.00 91.62 275 TYR A O 1
ATOM 2224 N N . GLY A 1 276 ? 2.049 -2.023 -19.977 1.00 90.69 276 GLY A N 1
ATOM 2225 C CA . GLY A 1 276 ? 1.452 -2.746 -21.101 1.00 90.69 276 GLY A CA 1
ATOM 2226 C C . GLY A 1 276 ? 1.314 -1.913 -22.378 1.00 90.69 276 GLY A C 1
ATOM 2227 O O . GLY A 1 276 ? 0.552 -2.284 -23.273 1.00 90.69 276 GLY A O 1
ATOM 2228 N N . VAL A 1 277 ? 2.043 -0.799 -22.485 1.00 92.75 277 VAL A N 1
ATOM 2229 C CA . VAL A 1 277 ? 2.106 0.009 -23.707 1.00 92.75 277 VAL A CA 1
ATOM 2230 C C . VAL A 1 277 ? 2.929 -0.750 -24.747 1.00 92.75 277 VAL A C 1
ATOM 2232 O O . VAL A 1 277 ? 4.044 -1.190 -24.471 1.00 92.75 277 VAL A O 1
ATOM 2235 N N . LYS A 1 278 ? 2.369 -0.942 -25.946 1.00 89.81 278 LYS A N 1
ATOM 2236 C CA . LYS A 1 278 ? 2.985 -1.768 -27.000 1.00 89.81 278 LYS A CA 1
ATOM 2237 C C . LYS A 1 278 ? 3.870 -0.974 -27.957 1.00 89.81 278 LYS A C 1
ATOM 2239 O O . LYS A 1 278 ? 4.842 -1.533 -28.467 1.00 89.81 278 LYS A O 1
ATOM 2244 N N . SER A 1 279 ? 3.542 0.292 -28.202 1.00 89.81 279 SER A N 1
ATOM 2245 C CA . SER A 1 279 ? 4.246 1.164 -29.142 1.00 89.81 279 SER A CA 1
ATOM 2246 C C . SER A 1 279 ? 4.686 2.477 -28.494 1.00 89.81 279 SER A C 1
ATOM 2248 O O . SER A 1 279 ? 4.002 3.014 -27.627 1.00 89.81 279 SER A O 1
ATOM 2250 N N . VAL A 1 280 ? 5.839 2.977 -28.928 1.00 90.75 280 VAL A N 1
ATOM 2251 C CA . VAL A 1 280 ? 6.402 4.291 -28.604 1.00 90.75 280 VAL A CA 1
ATOM 2252 C C . VAL A 1 280 ? 6.487 5.079 -29.896 1.00 90.75 280 VAL A C 1
ATOM 2254 O O . VAL A 1 280 ? 6.991 4.560 -30.891 1.00 90.75 280 VAL A O 1
ATOM 2257 N N . ASP A 1 281 ? 6.014 6.318 -29.885 1.00 89.38 281 ASP A N 1
ATOM 2258 C CA . ASP A 1 281 ? 6.277 7.242 -30.982 1.00 89.38 281 ASP A CA 1
ATOM 2259 C C . ASP A 1 281 ? 7.676 7.836 -30.806 1.00 89.38 281 ASP A C 1
ATOM 2261 O O . ASP A 1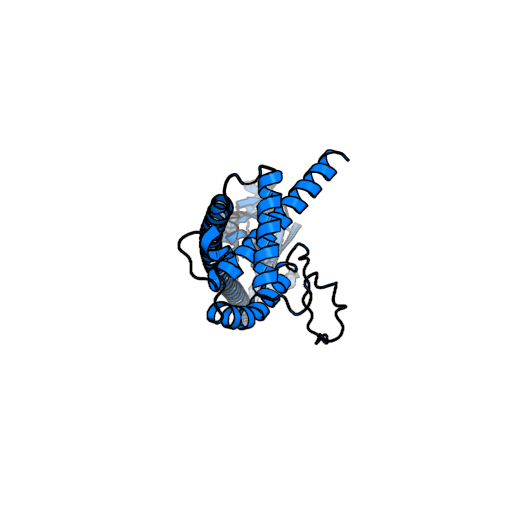 281 ? 8.002 8.375 -29.752 1.00 89.38 281 ASP A O 1
ATOM 2265 N N . VAL A 1 282 ? 8.506 7.692 -31.829 1.00 85.75 282 VAL A N 1
ATOM 2266 C CA . VAL A 1 282 ? 9.881 8.172 -31.887 1.00 85.75 282 VAL A CA 1
ATOM 2267 C C . VAL A 1 282 ? 9.941 9.267 -32.941 1.00 85.75 282 VAL A C 1
ATOM 2269 O O . VAL A 1 282 ? 9.539 9.067 -34.094 1.00 85.75 282 VAL A O 1
ATOM 2272 N N . CYS A 1 283 ? 10.466 10.434 -32.558 1.00 82.50 283 CYS A N 1
ATOM 2273 C CA . CYS A 1 283 ? 10.555 11.617 -33.423 1.00 82.50 283 CYS A CA 1
ATOM 2274 C C . CYS A 1 283 ? 9.191 12.145 -33.928 1.00 82.50 283 CYS A C 1
ATOM 2276 O O . CYS A 1 283 ? 9.169 12.908 -34.893 1.00 82.50 283 CYS A O 1
ATOM 2278 N N . GLY A 1 284 ? 8.066 11.720 -33.334 1.00 81.19 284 GLY A N 1
ATOM 2279 C CA . GLY A 1 284 ? 6.702 12.090 -33.753 1.00 81.19 284 GLY A CA 1
ATOM 2280 C C . GLY A 1 284 ? 6.267 11.524 -35.110 1.00 81.19 284 GLY A C 1
ATOM 2281 O O . GLY A 1 284 ? 5.211 11.889 -35.629 1.00 81.19 284 GLY A O 1
ATOM 2282 N N . LEU A 1 285 ? 7.099 10.673 -35.712 1.00 83.75 285 LEU A N 1
ATOM 2283 C CA . LEU A 1 285 ? 6.954 10.203 -37.086 1.00 83.75 285 LEU A CA 1
ATOM 2284 C C . LEU A 1 285 ? 7.065 8.688 -37.199 1.00 83.75 285 LEU A C 1
ATOM 2286 O O . LEU A 1 285 ? 6.565 8.133 -38.170 1.00 83.75 285 LEU A O 1
ATOM 2290 N N . ALA A 1 286 ? 7.711 7.996 -36.264 1.00 87.56 286 ALA A N 1
ATOM 2291 C CA . ALA A 1 286 ? 7.945 6.564 -36.377 1.00 87.56 286 ALA A CA 1
ATOM 2292 C C . ALA A 1 286 ? 7.482 5.826 -35.125 1.00 87.56 286 ALA A C 1
ATOM 2294 O O . ALA A 1 286 ? 7.924 6.109 -34.021 1.00 87.56 286 ALA A O 1
ATOM 2295 N N . GLU A 1 287 ? 6.640 4.815 -35.303 1.00 90.88 287 GLU A N 1
ATOM 2296 C CA . GLU A 1 287 ? 6.134 4.002 -34.204 1.00 90.88 287 GLU A CA 1
ATOM 2297 C C . GLU A 1 287 ? 7.004 2.762 -34.016 1.00 90.88 287 GLU A C 1
ATOM 2299 O O . GLU A 1 287 ? 7.135 1.916 -34.908 1.00 90.88 287 GLU A O 1
ATOM 2304 N N . PHE A 1 288 ? 7.609 2.653 -32.839 1.00 92.69 288 PHE A N 1
ATOM 2305 C CA . PHE A 1 288 ? 8.498 1.569 -32.449 1.00 92.69 288 PHE A CA 1
ATOM 2306 C C . PHE A 1 288 ? 7.797 0.657 -31.444 1.00 92.69 288 PHE A C 1
ATOM 2308 O O . PHE A 1 288 ? 7.109 1.131 -30.549 1.00 92.69 288 PHE A O 1
ATOM 2315 N N . CYS A 1 289 ? 7.978 -0.657 -31.541 1.00 94.06 289 CYS A N 1
ATOM 2316 C CA . CYS A 1 289 ? 7.494 -1.587 -30.527 1.00 94.06 289 CYS A CA 1
ATOM 2317 C C . CYS A 1 289 ? 8.404 -1.542 -29.294 1.00 94.06 289 CYS A C 1
ATOM 2319 O O . CYS A 1 289 ? 9.617 -1.717 -29.419 1.00 94.06 289 CYS A O 1
ATOM 2321 N N . VAL A 1 290 ? 7.822 -1.358 -28.104 1.00 92.88 290 VAL A N 1
ATOM 2322 C CA . VAL A 1 290 ? 8.568 -1.247 -26.835 1.00 92.88 290 VAL A CA 1
ATOM 2323 C C . VAL A 1 290 ? 9.435 -2.484 -26.590 1.00 92.88 290 VAL A C 1
ATOM 2325 O O . VAL A 1 290 ? 10.619 -2.365 -26.288 1.00 92.88 290 VAL A O 1
ATOM 2328 N N . GLU A 1 291 ? 8.860 -3.679 -26.745 1.00 91.69 291 GLU A N 1
ATOM 2329 C CA . GLU A 1 291 ? 9.556 -4.941 -26.481 1.00 91.69 291 GLU A CA 1
ATOM 2330 C C . GLU A 1 291 ? 10.698 -5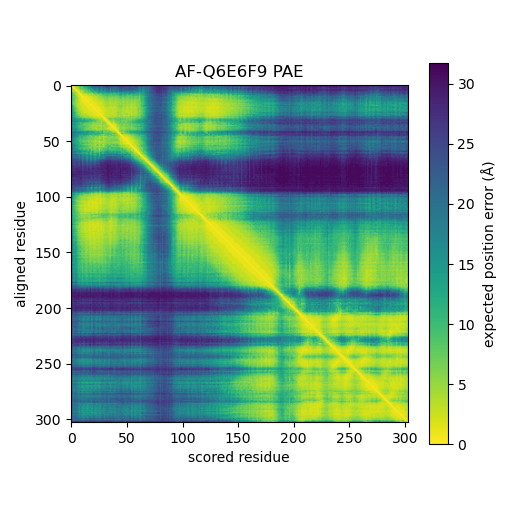.182 -27.470 1.00 91.69 291 GLU A C 1
ATOM 2332 O O . GLU A 1 291 ? 11.844 -5.352 -27.055 1.00 91.69 291 GLU A O 1
ATOM 2337 N N . GLY A 1 292 ? 10.413 -5.072 -28.772 1.00 91.31 292 GLY A N 1
ATOM 2338 C CA . GLY A 1 292 ? 11.438 -5.217 -29.804 1.00 91.31 292 GLY A CA 1
ATOM 2339 C C . GLY A 1 292 ? 12.555 -4.178 -29.673 1.00 91.31 292 GLY A C 1
ATOM 2340 O O . GLY A 1 292 ? 13.720 -4.475 -29.950 1.00 91.31 292 GLY A O 1
ATOM 2341 N N . PHE A 1 293 ? 12.234 -2.961 -29.226 1.00 91.06 293 PHE A N 1
ATOM 2342 C CA . PHE A 1 293 ? 13.232 -1.914 -29.050 1.00 91.06 293 PHE A CA 1
ATOM 2343 C C . PHE A 1 293 ? 14.168 -2.181 -27.866 1.00 91.06 293 PHE A C 1
ATOM 2345 O O . PHE A 1 293 ? 15.385 -2.048 -28.016 1.00 91.06 293 PHE A O 1
ATOM 2352 N N . ILE A 1 294 ? 13.634 -2.646 -26.732 1.00 91.19 294 ILE A N 1
ATOM 2353 C CA . ILE A 1 294 ? 14.441 -3.091 -25.585 1.00 91.19 294 ILE A CA 1
ATOM 2354 C C . ILE A 1 294 ? 15.373 -4.239 -26.001 1.00 91.19 294 ILE A C 1
ATOM 2356 O O . ILE A 1 294 ? 16.571 -4.194 -25.713 1.00 91.19 294 ILE A O 1
ATOM 2360 N N . ASP A 1 295 ? 14.863 -5.226 -26.740 1.00 90.00 295 ASP A N 1
ATOM 2361 C CA . ASP A 1 295 ? 15.659 -6.369 -27.200 1.00 90.00 295 ASP A CA 1
ATOM 2362 C C . ASP A 1 295 ? 16.770 -5.952 -28.172 1.00 90.00 295 ASP A C 1
ATOM 2364 O O . ASP A 1 295 ? 17.896 -6.453 -28.101 1.00 90.00 295 ASP A O 1
ATOM 2368 N N . LEU A 1 296 ? 16.493 -4.992 -29.063 1.00 90.25 296 LEU A N 1
ATOM 2369 C CA . LEU A 1 296 ? 17.497 -4.437 -29.969 1.00 90.25 296 LEU A CA 1
ATOM 2370 C C . LEU A 1 296 ? 18.631 -3.754 -29.199 1.00 90.25 296 LEU A C 1
ATOM 2372 O O . LEU A 1 296 ? 19.800 -3.961 -29.540 1.00 90.25 296 LEU A O 1
ATOM 2376 N N . ILE A 1 297 ? 18.285 -2.947 -28.192 1.00 88.38 297 ILE A N 1
ATOM 2377 C CA . ILE A 1 297 ? 19.253 -2.251 -27.343 1.00 88.38 297 ILE A CA 1
ATOM 2378 C C . ILE A 1 297 ? 20.102 -3.274 -26.584 1.00 88.38 297 ILE A C 1
ATOM 2380 O O . ILE A 1 297 ? 21.331 -3.219 -26.658 1.00 88.38 297 ILE A O 1
ATOM 2384 N N . ASN A 1 298 ? 19.465 -4.249 -25.932 1.00 87.31 298 ASN A N 1
ATOM 2385 C CA . ASN A 1 298 ? 20.156 -5.306 -25.196 1.00 87.31 298 ASN A CA 1
ATOM 2386 C C . ASN A 1 298 ? 21.131 -6.066 -26.108 1.00 87.31 298 ASN A C 1
ATOM 2388 O O . ASN A 1 298 ? 22.318 -6.166 -25.810 1.00 87.31 298 ASN A O 1
ATOM 2392 N N . LYS A 1 299 ? 20.687 -6.493 -27.292 1.00 86.12 299 LYS A N 1
ATOM 2393 C CA . LYS A 1 299 ? 21.527 -7.247 -28.232 1.00 86.12 299 LYS A CA 1
ATOM 2394 C C . LYS A 1 299 ? 22.714 -6.463 -28.806 1.00 86.12 299 LYS A C 1
ATOM 2396 O O . LYS A 1 299 ? 23.634 -7.053 -29.362 1.00 86.12 299 LYS A O 1
ATOM 2401 N N . LYS A 1 300 ? 22.662 -5.130 -28.805 1.00 83.94 300 LYS A N 1
ATOM 2402 C CA . LYS A 1 300 ? 23.693 -4.298 -29.453 1.00 83.94 300 LYS A CA 1
ATOM 2403 C C . LYS A 1 300 ? 24.642 -3.632 -28.491 1.00 83.94 300 LYS A C 1
ATOM 2405 O O . LYS A 1 300 ? 25.800 -3.416 -28.835 1.00 83.94 300 LYS A O 1
ATOM 2410 N N . TYR A 1 301 ? 24.139 -3.283 -27.324 1.00 76.75 301 TYR A N 1
ATOM 2411 C CA . TYR A 1 301 ? 24.906 -2.564 -26.335 1.00 76.75 301 TYR A CA 1
ATOM 2412 C C . TYR A 1 301 ? 25.269 -3.449 -25.125 1.00 76.75 301 TYR A C 1
ATOM 2414 O O . TYR A 1 301 ? 26.229 -3.127 -24.430 1.00 76.75 301 TYR A O 1
ATOM 2422 N N . MET A 1 302 ? 24.590 -4.591 -24.905 1.00 70.94 302 MET A N 1
ATOM 2423 C CA . MET A 1 302 ? 24.899 -5.551 -23.823 1.00 70.94 302 MET A CA 1
ATOM 2424 C C . MET A 1 302 ? 25.548 -6.853 -24.311 1.00 70.94 302 MET A C 1
ATOM 2426 O O . MET A 1 302 ? 26.529 -7.280 -23.704 1.00 70.94 302 MET A O 1
ATOM 2430 N N . GLU A 1 303 ? 25.038 -7.473 -25.385 1.00 63.84 303 GLU A N 1
ATOM 2431 C CA . GLU A 1 303 ? 25.591 -8.695 -26.031 1.00 63.84 303 GLU A CA 1
ATOM 2432 C C . GLU A 1 303 ? 26.679 -8.398 -27.055 1.00 63.84 303 GLU A C 1
ATOM 2434 O O . GLU A 1 303 ? 27.742 -9.050 -26.970 1.00 63.84 303 GLU A O 1
#

InterPro domains:
  IPR000593 IQGAP, helical domain [PF03836] (100-227)

pLDDT: mean 77.64, std 18.3, range [26.7, 98.19]

Secondary structure (DSSP, 8-state):
-HHHHHHHHHHHHHHHHHHHHHHHHHHHTT---SSHHHHHH---HHHHHHHHHHHHHHHHHHHHHTT-SS------------TT-------SS-S---HHHHHHHHHHHHHHHHHTTS-SSHHHHHHHHHHHHHHHHHHHHHHHHHHHHHHHHHHHHHHHHHHHHHHHHHHHHHHHHHHHHHHHTTSSS-HHHHHHHHHTT---TT-EEEEEHHHHHHTT-EEEETT--TTGGGTEEEEEEEEETTEEEEEEEETTEEEEEEEEEHHHHHHHHHTT--EEEETTTEEEEHHHHHHHHIIIII-